Protein AF-A0A165PKL8-F1 (afdb_monomer_lite)

Radius of gyration: 15.08 Å; chains: 1; bounding box: 39×42×34 Å

Organism: NCBI:txid1314783

Structure (mmCIF, N/CA/C/O backbone):
data_AF-A0A165PKL8-F1
#
_entry.id   AF-A0A165PKL8-F1
#
loop_
_atom_site.group_PDB
_atom_site.id
_atom_site.type_symbol
_atom_site.label_atom_id
_atom_site.label_alt_id
_atom_site.label_comp_id
_atom_site.label_asym_id
_atom_site.label_entity_id
_atom_site.label_seq_id
_atom_site.pdbx_PDB_ins_code
_atom_site.Cartn_x
_atom_site.Cartn_y
_atom_site.Cartn_z
_atom_site.occupancy
_atom_site.B_iso_or_equiv
_atom_site.auth_seq_id
_atom_site.auth_comp_id
_atom_site.auth_asym_id
_atom_site.auth_atom_id
_atom_site.pdbx_PDB_model_num
ATOM 1 N N . MET A 1 1 ? 0.909 19.994 -10.057 1.00 55.03 1 MET A N 1
ATOM 2 C CA . MET A 1 1 ? 1.869 19.148 -10.808 1.00 55.03 1 MET A CA 1
ATOM 3 C C . MET A 1 1 ? 2.188 17.850 -10.074 1.00 55.03 1 MET A C 1
ATOM 5 O O . MET A 1 1 ? 2.100 16.821 -10.719 1.00 55.03 1 MET A O 1
ATOM 9 N N . ALA A 1 2 ? 2.484 17.861 -8.765 1.00 60.06 2 ALA A N 1
ATOM 10 C CA . ALA A 1 2 ? 2.756 16.632 -8.004 1.00 60.06 2 ALA A CA 1
ATOM 11 C C . ALA A 1 2 ? 1.589 15.620 -8.026 1.00 60.06 2 ALA A C 1
ATOM 13 O O . ALA A 1 2 ? 1.796 14.472 -8.394 1.00 60.06 2 ALA A O 1
ATOM 14 N N . GLU A 1 3 ? 0.356 16.058 -7.747 1.00 60.78 3 GLU A N 1
ATOM 15 C CA . GLU A 1 3 ? -0.838 15.187 -7.712 1.00 60.78 3 GLU A CA 1
ATOM 16 C C . GLU A 1 3 ? -1.109 14.459 -9.039 1.00 60.78 3 GLU A C 1
ATOM 18 O O . GLU A 1 3 ? -1.418 13.273 -9.044 1.00 60.78 3 GLU A O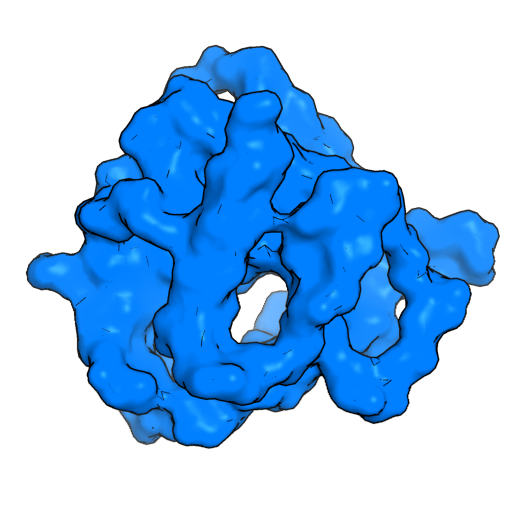 1
ATOM 23 N N . VAL A 1 4 ? -0.912 15.139 -10.177 1.00 61.44 4 VAL A N 1
ATOM 24 C CA . VAL A 1 4 ? -1.106 14.554 -11.518 1.00 61.44 4 VAL A CA 1
ATOM 25 C C . VAL A 1 4 ? -0.155 13.375 -11.756 1.00 61.44 4 VAL A C 1
ATOM 27 O O . VAL A 1 4 ? -0.548 12.380 -12.364 1.00 61.44 4 VAL A O 1
ATOM 30 N N . ASN A 1 5 ? 1.075 13.458 -11.242 1.00 77.12 5 ASN A N 1
ATOM 31 C CA . ASN A 1 5 ? 2.047 12.373 -11.350 1.00 77.12 5 ASN A CA 1
ATOM 32 C C . ASN A 1 5 ? 1.683 11.202 -10.429 1.00 77.12 5 ASN A C 1
ATOM 34 O O . ASN A 1 5 ? 1.753 10.058 -10.868 1.00 77.12 5 ASN A O 1
ATOM 38 N N . VAL A 1 6 ? 1.218 11.476 -9.203 1.00 81.56 6 VAL A N 1
ATOM 39 C CA . VAL A 1 6 ? 0.759 10.428 -8.271 1.00 81.56 6 VAL A CA 1
ATOM 40 C C . VAL A 1 6 ? -0.384 9.626 -8.881 1.00 81.56 6 VAL A C 1
ATOM 42 O O . VAL A 1 6 ? -0.315 8.401 -8.923 1.00 81.56 6 VAL A O 1
ATOM 45 N N . THR A 1 7 ? -1.402 10.299 -9.424 1.00 83.69 7 THR A N 1
ATOM 46 C CA . THR A 1 7 ? -2.540 9.621 -10.057 1.00 83.69 7 THR A CA 1
ATOM 47 C C . THR A 1 7 ? -2.102 8.751 -11.231 1.00 83.69 7 THR A C 1
ATOM 49 O O . THR A 1 7 ? -2.572 7.621 -11.358 1.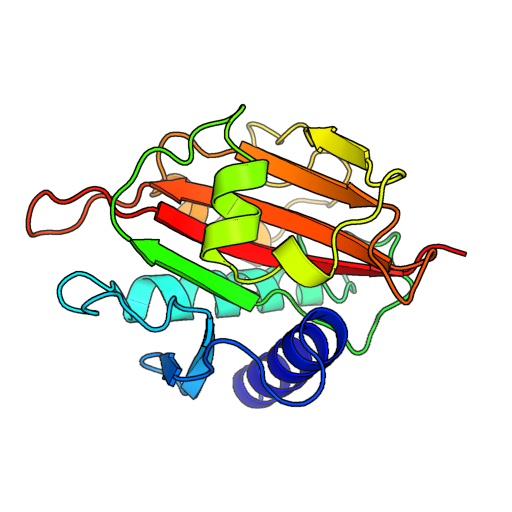00 83.69 7 THR A O 1
ATOM 52 N N . ARG A 1 8 ? -1.177 9.237 -12.070 1.00 86.19 8 ARG A N 1
ATOM 53 C CA . ARG A 1 8 ? -0.656 8.470 -13.208 1.00 86.19 8 ARG A CA 1
ATOM 54 C C . ARG A 1 8 ? 0.092 7.214 -12.756 1.00 86.19 8 ARG A C 1
ATOM 56 O O . ARG A 1 8 ? -0.213 6.134 -13.255 1.00 86.19 8 ARG A O 1
ATOM 63 N N . TYR A 1 9 ? 1.047 7.348 -11.839 1.00 88.88 9 TYR A N 1
ATOM 64 C CA . TYR A 1 9 ? 1.887 6.229 -11.403 1.00 88.88 9 TYR A CA 1
ATOM 65 C C . TYR A 1 9 ? 1.105 5.196 -10.599 1.00 88.88 9 TYR A C 1
ATOM 67 O O . TYR A 1 9 ? 1.270 3.997 -10.805 1.00 88.88 9 TYR A O 1
ATOM 75 N N . ALA A 1 10 ? 0.174 5.641 -9.758 1.00 87.25 10 ALA A N 1
ATOM 76 C CA . ALA A 1 10 ? -0.699 4.731 -9.037 1.00 87.25 10 ALA A CA 1
ATOM 77 C C . ALA A 1 10 ? -1.665 3.980 -9.976 1.00 87.25 10 ALA A C 1
ATOM 79 O O . ALA A 1 10 ? -1.906 2.786 -9.799 1.00 87.25 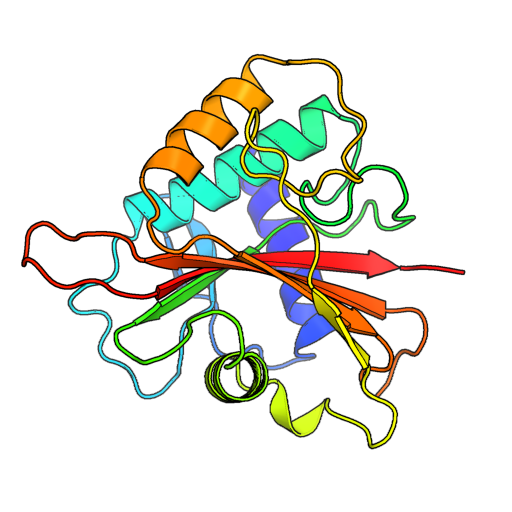10 ALA A O 1
ATOM 80 N N . ALA A 1 11 ? -2.182 4.641 -11.020 1.00 87.00 11 ALA A N 1
ATOM 81 C CA . ALA A 1 11 ? -2.986 3.977 -12.046 1.00 87.00 11 ALA A CA 1
ATOM 82 C C . ALA A 1 11 ? -2.168 2.962 -12.863 1.00 87.00 11 ALA A C 1
ATOM 84 O O . ALA A 1 11 ? -2.688 1.895 -13.197 1.00 87.00 11 ALA A O 1
ATOM 85 N N . ALA A 1 12 ? -0.897 3.262 -13.156 1.00 89.69 12 ALA A N 1
ATOM 86 C CA . ALA A 1 12 ? 0.015 2.318 -13.795 1.00 89.69 12 ALA A CA 1
ATOM 87 C C . ALA A 1 12 ? 0.219 1.078 -12.914 1.00 89.69 12 ALA A C 1
ATOM 89 O O . ALA A 1 12 ? 0.000 -0.034 -13.386 1.00 89.69 12 ALA A O 1
ATOM 90 N N . THR A 1 13 ? 0.508 1.258 -11.619 1.00 91.25 13 THR A N 1
ATOM 91 C CA . THR A 1 13 ? 0.628 0.152 -10.655 1.00 91.25 13 THR A CA 1
ATOM 92 C C . THR A 1 13 ? -0.637 -0.701 -10.616 1.00 91.25 13 THR A C 1
ATOM 94 O O . THR A 1 13 ? -0.569 -1.917 -10.782 1.00 91.25 13 THR A O 1
ATOM 97 N N . ALA A 1 14 ? -1.812 -0.080 -10.473 1.00 89.88 14 ALA A N 1
ATOM 98 C CA . ALA A 1 14 ? -3.081 -0.803 -10.470 1.00 89.88 14 ALA A CA 1
ATOM 99 C C . ALA A 1 14 ? -3.313 -1.572 -11.784 1.00 89.88 14 ALA A C 1
ATOM 101 O O . ALA A 1 14 ? -3.795 -2.702 -11.768 1.00 89.88 14 ALA A O 1
ATOM 102 N N . THR A 1 15 ? -2.934 -0.997 -12.926 1.00 89.38 15 THR A N 1
ATOM 103 C CA . THR A 1 15 ? -3.061 -1.660 -14.231 1.00 89.38 15 THR A CA 1
ATOM 104 C C . THR A 1 15 ? -2.119 -2.858 -14.351 1.00 89.38 15 THR A C 1
ATOM 106 O O . THR A 1 15 ? -2.538 -3.905 -14.835 1.00 89.38 15 THR A O 1
ATOM 109 N N . THR A 1 16 ? -0.876 -2.758 -13.878 1.00 90.44 16 THR A N 1
ATOM 110 C CA . THR A 1 16 ? 0.070 -3.888 -13.861 1.00 90.44 16 THR A CA 1
ATOM 111 C C . THR A 1 16 ? -0.444 -5.030 -12.981 1.00 90.44 16 THR A C 1
ATOM 113 O O . THR A 1 16 ? -0.445 -6.202 -13.372 1.00 90.44 16 THR A O 1
ATOM 116 N N . VAL A 1 17 ? -0.948 -4.685 -11.796 1.00 89.75 17 VAL A N 1
ATOM 117 C CA . VAL A 1 17 ? -1.404 -5.656 -10.798 1.00 89.75 17 VAL A CA 1
ATOM 118 C C . VAL A 1 17 ? -2.724 -6.327 -11.205 1.00 89.75 17 VAL A C 1
ATOM 120 O O . VAL A 1 17 ? -2.868 -7.542 -11.067 1.00 89.75 17 VAL A O 1
ATOM 123 N N . TYR A 1 18 ? -3.678 -5.581 -11.765 1.00 88.19 18 TYR A N 1
ATOM 124 C CA . TYR A 1 18 ? -5.040 -6.076 -12.020 1.00 88.19 18 TYR A CA 1
ATOM 125 C C . TYR A 1 18 ? -5.437 -6.178 -13.499 1.00 88.19 18 TYR A C 1
ATOM 127 O O . TYR A 1 18 ? -6.537 -6.635 -13.824 1.00 88.19 18 TYR A O 1
ATOM 135 N N . GLY A 1 19 ? -4.589 -5.733 -14.421 1.00 84.81 19 GLY A N 1
ATOM 136 C CA . GLY A 1 19 ? -4.932 -5.631 -15.834 1.00 84.81 19 GLY A CA 1
ATOM 137 C C . GLY A 1 19 ? -6.015 -4.579 -16.099 1.00 84.81 19 GLY A C 1
ATOM 138 O O . GLY A 1 19 ? -6.012 -3.484 -15.542 1.00 84.81 19 GLY A O 1
ATOM 139 N N . LYS A 1 20 ? -6.963 -4.900 -16.990 1.00 73.06 20 LYS A N 1
ATOM 140 C CA . LYS A 1 20 ? -7.936 -3.927 -17.530 1.00 73.06 20 LYS A CA 1
ATOM 141 C C . LYS A 1 20 ? -9.068 -3.540 -16.572 1.00 73.06 20 LYS A C 1
ATOM 143 O O . LYS A 1 20 ? -9.769 -2.576 -16.855 1.00 73.06 20 LYS A O 1
ATOM 148 N N . ASN A 1 21 ? -9.274 -4.288 -15.488 1.00 71.00 21 ASN A N 1
ATOM 149 C CA . ASN A 1 21 ? -10.403 -4.102 -14.574 1.00 71.00 21 ASN A CA 1
ATOM 150 C C . ASN A 1 21 ? -9.939 -4.146 -13.111 1.00 71.00 21 ASN A C 1
ATOM 152 O O . ASN A 1 21 ? -10.286 -5.095 -12.403 1.00 71.00 21 ASN A O 1
ATOM 156 N N . PRO A 1 22 ? -9.184 -3.140 -12.634 1.00 75.62 22 PRO A N 1
ATOM 157 C CA . PRO A 1 22 ? -8.837 -3.070 -11.226 1.00 75.62 22 PRO A CA 1
ATOM 158 C C . PRO A 1 22 ? -10.098 -3.108 -10.349 1.00 75.62 22 PRO A C 1
ATOM 160 O O . PRO A 1 22 ? -11.139 -2.536 -10.715 1.00 75.62 22 PRO A O 1
ATOM 163 N N . PRO A 1 23 ? -10.046 -3.804 -9.201 1.00 67.88 23 PRO A N 1
ATOM 164 C CA . PRO A 1 23 ? -11.094 -3.782 -8.203 1.00 67.88 23 PRO A CA 1
ATOM 165 C C . PRO A 1 23 ? -11.047 -2.406 -7.527 1.00 67.88 23 PRO A C 1
ATOM 167 O O . PRO A 1 23 ? -10.609 -2.268 -6.400 1.00 67.88 23 PRO A O 1
ATOM 170 N N . PHE A 1 24 ? -11.583 -1.408 -8.232 1.00 63.97 24 PHE A N 1
ATOM 171 C CA . PHE A 1 24 ? -11.803 -0.008 -7.852 1.00 63.97 24 PHE A CA 1
ATOM 172 C C . PHE A 1 24 ? -10.657 0.964 -8.008 1.00 63.97 24 PHE A C 1
ATOM 174 O O . PHE A 1 24 ? -9.554 0.771 -7.527 1.00 63.97 24 PHE A O 1
ATOM 181 N N . LEU A 1 25 ? -11.028 2.087 -8.615 1.00 64.69 25 LEU A N 1
ATOM 182 C CA . LEU A 1 25 ? -10.348 3.366 -8.561 1.00 64.69 25 LEU A CA 1
ATOM 183 C C . LEU A 1 25 ? -11.449 4.399 -8.285 1.00 64.69 25 LEU A C 1
ATOM 185 O O . LEU A 1 25 ? -12.127 4.835 -9.215 1.00 64.69 25 LEU A O 1
ATOM 189 N N . ALA A 1 26 ? -11.689 4.738 -7.017 1.00 59.53 26 ALA A N 1
ATOM 190 C CA . ALA A 1 26 ? -12.555 5.860 -6.650 1.00 59.53 26 ALA A CA 1
ATOM 191 C C . ALA A 1 26 ? -11.707 6.960 -6.005 1.00 59.53 26 ALA A C 1
ATOM 193 O O . ALA A 1 26 ? -10.871 6.698 -5.142 1.00 59.53 26 ALA A O 1
ATOM 194 N N . LEU A 1 27 ? -11.892 8.177 -6.514 1.00 60.19 27 LEU A N 1
ATOM 195 C CA . LEU A 1 27 ? -11.074 9.359 -6.267 1.00 60.19 27 LEU A CA 1
ATOM 196 C C . LEU A 1 27 ? -11.190 9.777 -4.799 1.00 60.19 27 LEU A C 1
ATOM 198 O O . LEU A 1 27 ? -12.268 10.167 -4.352 1.00 60.19 27 LEU A O 1
ATOM 202 N N . GLY A 1 28 ? -10.073 9.715 -4.072 1.00 57.94 28 GLY A N 1
ATOM 203 C CA . GLY A 1 28 ? -9.955 10.332 -2.756 1.00 57.94 28 GLY A CA 1
ATOM 204 C C . GLY A 1 28 ? -10.226 11.838 -2.816 1.00 57.94 28 GLY A C 1
ATOM 205 O O . GLY A 1 28 ? -10.394 12.417 -3.894 1.00 57.94 28 GLY A O 1
ATOM 206 N N . SER A 1 29 ? -10.216 12.499 -1.662 1.00 63.75 29 SER A N 1
ATOM 207 C CA . SER A 1 29 ? -10.550 13.922 -1.483 1.00 63.75 29 SER A CA 1
ATOM 208 C C . SER A 1 29 ? -9.741 14.892 -2.368 1.00 63.75 29 SER A C 1
ATOM 210 O O . SER A 1 29 ? -10.105 16.057 -2.512 1.00 63.75 29 SER A O 1
ATOM 212 N N . HIS A 1 30 ? -8.672 14.397 -3.005 1.00 67.50 30 HIS A N 1
ATOM 213 C CA . HIS A 1 30 ? -7.765 15.131 -3.890 1.00 67.50 30 HIS A CA 1
ATOM 214 C C . HIS A 1 30 ? -7.576 14.496 -5.282 1.00 67.50 30 HIS A C 1
ATOM 216 O O . HIS A 1 30 ? -6.602 14.784 -5.969 1.00 67.50 30 HIS A O 1
ATOM 222 N N . GLY A 1 31 ? -8.466 13.598 -5.716 1.00 72.38 31 GLY A N 1
ATOM 223 C CA . GLY A 1 31 ? -8.333 12.934 -7.020 1.00 72.38 31 GLY A CA 1
ATOM 224 C C . GLY A 1 31 ? -7.239 11.858 -7.080 1.00 72.38 31 GLY A C 1
ATOM 225 O O . GLY A 1 31 ? -6.841 11.417 -8.162 1.00 72.38 31 GLY A O 1
ATOM 226 N N . VAL A 1 32 ? -6.757 11.430 -5.912 1.00 80.19 32 VAL A N 1
ATOM 227 C CA . VAL A 1 32 ? -5.776 10.355 -5.768 1.00 80.19 32 VAL A CA 1
ATOM 228 C C . VAL A 1 32 ? -6.507 9.013 -5.842 1.00 80.19 32 VAL A C 1
ATOM 230 O O . VAL A 1 32 ? -7.523 8.843 -5.163 1.00 80.19 32 VAL A O 1
ATOM 233 N N . PRO A 1 33 ? -6.044 8.069 -6.673 1.00 82.00 33 PRO A N 1
ATOM 234 C CA . PRO A 1 33 ? -6.674 6.765 -6.793 1.00 82.00 33 PRO A CA 1
ATOM 235 C C . PRO A 1 33 ? -6.477 5.930 -5.526 1.00 82.00 33 PRO A C 1
ATOM 237 O O . PRO A 1 33 ? -5.371 5.839 -4.995 1.00 82.00 33 PRO A O 1
ATOM 240 N N . VAL A 1 34 ? -7.557 5.289 -5.084 1.00 86.88 34 VAL A N 1
ATOM 241 C CA . VAL A 1 34 ? -7.567 4.353 -3.958 1.00 86.88 34 VAL A CA 1
ATOM 242 C C . VAL A 1 34 ? -8.249 3.056 -4.390 1.00 86.88 34 VAL A C 1
ATOM 244 O O . VAL A 1 34 ? -9.275 3.100 -5.078 1.00 86.88 34 VAL A O 1
ATOM 247 N N . LEU A 1 35 ? -7.685 1.918 -3.977 1.00 88.69 35 LEU A N 1
ATOM 248 C CA . LEU A 1 35 ? -8.275 0.588 -4.160 1.00 88.69 35 LEU A CA 1
ATOM 249 C C . LEU A 1 35 ? -9.187 0.240 -2.971 1.00 88.69 35 LEU A C 1
ATOM 251 O O . LEU A 1 35 ? -8.835 0.491 -1.819 1.00 88.69 35 LEU A O 1
ATOM 255 N N . ALA A 1 36 ? -10.344 -0.368 -3.224 1.00 84.50 36 ALA A N 1
ATOM 256 C CA . ALA A 1 36 ? -11.302 -0.776 -2.187 1.00 84.50 36 ALA A CA 1
ATOM 257 C C . ALA A 1 36 ? -12.100 -2.016 -2.647 1.00 84.50 36 ALA A C 1
ATOM 259 O O . ALA A 1 36 ? -12.238 -2.182 -3.841 1.00 84.50 36 ALA A O 1
ATOM 260 N N . PRO A 1 37 ? -12.633 -2.899 -1.785 1.00 77.88 37 PRO A N 1
ATOM 261 C CA . PRO A 1 37 ? -13.449 -4.058 -2.205 1.00 77.88 37 PRO A CA 1
ATOM 262 C C . PRO A 1 37 ? -14.841 -3.731 -2.798 1.00 77.88 37 PRO A C 1
ATOM 264 O O . PRO A 1 37 ? -15.402 -2.673 -2.514 1.00 77.88 37 PRO A O 1
ATOM 267 N N . ARG A 1 38 ? -15.435 -4.653 -3.603 1.00 68.38 38 ARG A N 1
ATOM 268 C CA . ARG A 1 38 ? -16.690 -4.406 -4.400 1.00 68.38 38 ARG A CA 1
ATOM 269 C C . ARG A 1 38 ? -17.970 -4.418 -3.614 1.00 68.38 38 ARG A C 1
ATOM 271 O O . ARG A 1 38 ? -18.970 -3.819 -3.999 1.00 68.38 38 ARG A O 1
ATOM 278 N N . ASP A 1 39 ? -17.892 -5.124 -2.527 1.00 71.31 39 ASP A N 1
ATOM 279 C CA . ASP A 1 39 ? -18.971 -5.622 -1.719 1.00 71.31 39 ASP A CA 1
ATOM 280 C C . ASP A 1 39 ? -19.010 -4.935 -0.353 1.00 71.31 39 ASP A C 1
ATOM 282 O O . ASP A 1 39 ? -19.879 -5.238 0.462 1.00 71.31 39 ASP A O 1
ATOM 286 N N . ARG A 1 40 ? -18.101 -3.982 -0.100 1.00 70.06 40 ARG A N 1
ATOM 287 C CA . ARG A 1 40 ? -17.985 -3.303 1.188 1.00 70.06 40 ARG A CA 1
ATOM 288 C C . ARG A 1 40 ? -18.521 -1.878 1.138 1.00 70.06 40 ARG A C 1
ATOM 290 O O . ARG A 1 40 ? -18.201 -1.085 0.258 1.00 70.06 40 ARG A O 1
ATOM 297 N N . SER A 1 41 ? -19.341 -1.559 2.135 1.00 69.12 41 SER A N 1
ATOM 298 C CA . SER A 1 41 ? -19.856 -0.212 2.376 1.00 69.12 41 SER A CA 1
ATOM 299 C C . SER A 1 41 ? -18.709 0.728 2.747 1.00 69.12 41 SER A C 1
ATOM 301 O O . SER A 1 41 ? -18.004 0.481 3.721 1.00 69.12 41 SER A O 1
ATOM 303 N N . ALA A 1 42 ? -18.549 1.837 2.022 1.00 69.75 42 ALA A N 1
ATOM 304 C CA . ALA A 1 42 ? -17.528 2.852 2.299 1.00 69.75 42 ALA A CA 1
ATOM 305 C C . ALA A 1 42 ? -17.855 3.753 3.515 1.00 69.75 42 ALA A C 1
ATOM 307 O O . ALA A 1 42 ? -17.301 4.842 3.643 1.00 69.75 42 ALA A O 1
ATOM 308 N N . GLN A 1 43 ? -18.776 3.333 4.392 1.00 64.44 43 GLN A N 1
ATOM 309 C CA . GLN A 1 43 ? -19.321 4.151 5.485 1.00 64.44 43 GLN A CA 1
ATOM 310 C C . GLN A 1 43 ? -18.278 4.626 6.513 1.00 64.44 43 GLN A C 1
ATOM 312 O O . GLN A 1 43 ? -18.521 5.639 7.158 1.00 64.44 43 GLN A O 1
ATOM 317 N N . ASP A 1 44 ? -17.116 3.970 6.604 1.00 71.19 44 ASP A N 1
ATOM 318 C CA . ASP A 1 44 ? -16.015 4.330 7.515 1.00 71.19 44 ASP A CA 1
ATOM 319 C C . ASP A 1 44 ? -14.675 4.553 6.787 1.00 71.19 44 ASP A C 1
ATOM 321 O O . ASP A 1 44 ? -13.591 4.420 7.362 1.00 71.19 44 ASP A O 1
ATOM 325 N N . VAL A 1 45 ? -14.720 4.859 5.490 1.00 81.38 45 VAL A N 1
ATOM 326 C CA . VAL A 1 45 ? -13.510 5.178 4.727 1.00 81.38 45 VAL A CA 1
ATOM 327 C C . VAL A 1 45 ? -13.035 6.583 5.099 1.00 81.38 45 VAL A C 1
ATOM 329 O O . VAL A 1 45 ? -13.671 7.576 4.751 1.00 81.38 45 VAL A O 1
ATOM 332 N N . ASP A 1 46 ? -11.880 6.682 5.760 1.00 87.12 46 ASP A N 1
ATOM 333 C CA . ASP A 1 46 ? -11.170 7.954 5.945 1.00 87.12 46 ASP A CA 1
ATOM 334 C C . ASP A 1 46 ? -10.435 8.319 4.638 1.00 87.12 46 ASP A C 1
ATOM 336 O O . ASP A 1 46 ? -9.252 8.024 4.438 1.00 87.12 46 ASP A O 1
ATOM 340 N N . ALA A 1 47 ? -11.183 8.904 3.697 1.00 85.62 47 ALA A N 1
ATOM 341 C CA . ALA A 1 47 ? -10.690 9.266 2.366 1.00 85.62 47 ALA A CA 1
ATOM 342 C C . ALA A 1 47 ? -9.561 10.311 2.410 1.00 85.62 47 ALA A C 1
ATOM 344 O O . ALA A 1 47 ? -8.660 10.285 1.562 1.00 85.62 47 ALA A O 1
ATOM 345 N N . ASP A 1 48 ? -9.575 11.191 3.415 1.00 88.12 48 ASP A N 1
ATOM 346 C CA . ASP A 1 48 ? -8.518 12.175 3.648 1.00 88.12 48 ASP A CA 1
ATOM 347 C C . ASP A 1 48 ? -7.229 11.476 4.075 1.00 88.12 48 ASP A C 1
ATOM 349 O O . ASP A 1 48 ? -6.158 11.769 3.537 1.00 88.12 48 ASP A O 1
ATOM 353 N N . PHE A 1 49 ? -7.318 10.501 4.986 1.00 91.75 49 PHE A N 1
ATOM 354 C CA . PHE A 1 49 ? -6.166 9.694 5.374 1.00 91.75 49 PHE A CA 1
ATOM 355 C C . PHE A 1 49 ? -5.591 8.912 4.192 1.00 91.75 49 PHE A C 1
ATOM 357 O O . PHE A 1 49 ? -4.383 8.968 3.967 1.00 91.75 49 PHE A O 1
ATOM 364 N N . LEU A 1 50 ? -6.436 8.227 3.415 1.00 91.50 50 LEU A N 1
ATOM 365 C CA . LEU A 1 50 ? -6.012 7.436 2.250 1.00 91.50 50 LEU A CA 1
ATOM 366 C C . LEU A 1 50 ? -5.362 8.302 1.164 1.00 91.50 50 LEU A C 1
ATOM 368 O O . LEU A 1 50 ? -4.343 7.926 0.584 1.00 91.50 50 LEU A O 1
ATOM 372 N N . SER A 1 51 ? -5.897 9.500 0.932 1.00 89.81 51 SER A N 1
ATOM 373 C CA . SER A 1 51 ? -5.266 10.466 0.029 1.00 89.81 51 SER A CA 1
ATOM 374 C C . SER A 1 51 ? -3.928 10.943 0.594 1.00 89.81 51 SER A C 1
ATOM 376 O O . SER A 1 51 ? -2.931 11.005 -0.124 1.00 89.81 51 SER A O 1
ATOM 378 N N . SER A 1 52 ? -3.877 11.250 1.895 1.00 92.06 52 SER A N 1
ATOM 379 C CA . SER A 1 52 ? -2.667 11.748 2.548 1.00 92.06 52 SER A CA 1
ATOM 380 C C . SER A 1 52 ? -1.540 10.717 2.547 1.00 92.06 52 SER A C 1
ATOM 382 O O . SER A 1 52 ? -0.408 11.073 2.226 1.00 92.06 52 SER A O 1
ATOM 384 N N . ILE A 1 53 ? -1.827 9.449 2.860 1.00 94.75 53 ILE A N 1
ATOM 385 C CA . ILE A 1 53 ? -0.814 8.388 2.881 1.00 94.75 53 ILE A CA 1
ATOM 386 C C . ILE A 1 53 ? -0.246 8.130 1.479 1.00 94.75 53 ILE A C 1
ATOM 388 O O . ILE A 1 53 ? 0.970 8.038 1.341 1.00 94.75 53 ILE A O 1
ATOM 392 N N . ALA A 1 54 ? -1.078 8.123 0.431 1.00 93.44 54 ALA A N 1
ATOM 393 C CA . ALA A 1 54 ? -0.613 7.981 -0.951 1.00 93.44 54 ALA A CA 1
ATOM 394 C C . ALA A 1 54 ? 0.243 9.174 -1.412 1.00 93.44 54 ALA A C 1
ATOM 396 O O . ALA A 1 54 ? 1.326 8.988 -1.967 1.00 93.44 54 ALA A O 1
ATOM 397 N N . LEU A 1 55 ? -0.195 10.411 -1.143 1.00 93.25 55 LEU A N 1
ATOM 398 C CA . LEU A 1 55 ? 0.569 11.611 -1.507 1.00 93.25 55 LEU A CA 1
ATOM 399 C C . LEU A 1 55 ? 1.920 11.670 -0.789 1.00 93.25 55 LEU A C 1
ATOM 401 O O . LEU A 1 55 ? 2.927 12.035 -1.394 1.00 93.25 55 LEU A O 1
ATOM 405 N N . ARG A 1 56 ? 1.957 11.294 0.493 1.00 95.38 56 ARG A N 1
ATOM 406 C CA . ARG A 1 56 ? 3.195 11.270 1.283 1.00 95.38 56 ARG A CA 1
ATOM 407 C C . ARG A 1 56 ? 4.125 10.146 0.861 1.00 95.38 56 ARG A C 1
ATOM 409 O O . ARG A 1 56 ? 5.328 10.376 0.823 1.00 95.38 56 ARG A O 1
ATOM 416 N N . ALA A 1 57 ? 3.592 8.983 0.493 1.00 95.12 57 ALA A N 1
ATOM 417 C CA . ALA A 1 57 ? 4.388 7.906 -0.083 1.00 95.12 57 ALA A CA 1
ATOM 418 C C . ALA A 1 57 ? 5.068 8.366 -1.377 1.00 95.12 57 ALA A C 1
ATOM 420 O O . ALA A 1 57 ? 6.286 8.267 -1.495 1.00 95.12 57 ALA A O 1
ATOM 421 N N . ALA A 1 58 ? 4.317 8.991 -2.287 1.00 93.56 58 ALA A N 1
ATOM 422 C CA . ALA A 1 58 ? 4.869 9.509 -3.534 1.00 93.56 58 ALA A CA 1
ATOM 423 C C . ALA A 1 58 ? 5.894 10.639 -3.322 1.00 93.56 58 ALA A C 1
ATOM 425 O O . ALA A 1 58 ? 6.920 10.680 -4.005 1.00 93.56 58 ALA A O 1
ATOM 426 N N . ALA A 1 59 ? 5.653 11.550 -2.371 1.00 93.75 59 ALA A N 1
ATOM 427 C CA . ALA A 1 59 ? 6.605 12.605 -2.022 1.00 93.75 59 ALA A CA 1
ATOM 428 C C . ALA A 1 59 ? 7.890 12.032 -1.400 1.00 93.75 59 ALA A C 1
ATOM 430 O O . ALA A 1 59 ? 8.992 12.438 -1.776 1.00 93.75 59 ALA A O 1
ATOM 431 N N . ALA A 1 60 ? 7.761 11.049 -0.504 1.00 94.12 60 ALA A N 1
ATOM 432 C CA . ALA A 1 60 ? 8.891 10.343 0.085 1.00 94.12 60 ALA A CA 1
ATOM 433 C C . ALA A 1 60 ? 9.698 9.599 -0.987 1.00 94.12 60 ALA A C 1
ATOM 435 O O . ALA A 1 60 ? 10.906 9.810 -1.070 1.00 94.12 60 ALA A O 1
ATOM 436 N N . ALA A 1 61 ? 9.041 8.822 -1.852 1.00 92.44 61 ALA A N 1
ATOM 437 C CA . ALA A 1 61 ? 9.674 8.108 -2.959 1.00 92.44 61 ALA A CA 1
ATOM 438 C C . ALA A 1 61 ? 10.407 9.073 -3.911 1.00 92.44 61 ALA A C 1
ATOM 440 O O . ALA A 1 61 ? 11.594 8.899 -4.193 1.00 92.44 61 ALA A O 1
ATOM 441 N N . SER A 1 62 ? 9.761 10.187 -4.278 1.00 91.38 62 SER A N 1
ATOM 442 C CA . SER A 1 62 ? 10.377 11.245 -5.093 1.00 91.38 62 SER A CA 1
ATOM 443 C C . SER A 1 62 ? 11.616 11.850 -4.424 1.00 91.38 62 SER A C 1
ATOM 445 O O . SER A 1 62 ? 12.623 12.078 -5.090 1.00 91.38 62 SER A O 1
ATOM 447 N N . SER A 1 63 ? 11.581 12.077 -3.103 1.00 91.94 63 SER A N 1
ATOM 448 C CA . SER A 1 63 ? 12.733 12.601 -2.348 1.00 91.94 63 SER A CA 1
ATOM 449 C C . SER A 1 63 ? 13.930 11.640 -2.315 1.00 91.94 63 SER A C 1
ATOM 451 O O . SER A 1 63 ? 15.053 12.067 -2.048 1.00 91.94 63 SER A O 1
ATOM 453 N N . LEU A 1 64 ? 13.688 10.358 -2.601 1.00 90.12 64 LEU A N 1
ATOM 454 C CA . LEU A 1 64 ? 14.680 9.285 -2.641 1.00 90.12 64 LEU A CA 1
ATOM 455 C C . LEU A 1 64 ? 15.025 8.836 -4.064 1.00 90.12 64 LEU A C 1
ATOM 457 O O . LEU A 1 64 ? 15.805 7.900 -4.222 1.00 90.12 64 LEU A O 1
ATOM 461 N N . ALA A 1 65 ? 14.470 9.503 -5.081 1.00 89.06 65 ALA A N 1
ATOM 462 C CA . ALA A 1 65 ? 14.612 9.134 -6.485 1.00 89.06 65 ALA A CA 1
ATOM 463 C C . ALA A 1 65 ? 14.218 7.669 -6.774 1.00 89.06 65 ALA A C 1
ATOM 465 O O . ALA A 1 65 ? 14.897 6.979 -7.530 1.00 89.06 65 ALA A O 1
ATOM 466 N N . CYS A 1 66 ? 13.119 7.197 -6.177 1.00 89.94 66 CYS A N 1
ATOM 467 C CA . CYS A 1 66 ? 12.521 5.893 -6.472 1.00 89.94 66 CYS A CA 1
ATOM 468 C C . CYS A 1 66 ? 11.025 6.024 -6.807 1.00 89.94 66 CYS A C 1
ATOM 470 O O . CYS A 1 66 ? 10.393 7.023 -6.462 1.00 89.94 66 CYS A O 1
ATOM 472 N N . GLY A 1 67 ? 10.460 5.020 -7.489 1.00 88.38 67 GLY A N 1
ATOM 473 C CA . GLY A 1 67 ? 9.031 4.990 -7.836 1.00 88.38 67 GLY A CA 1
ATOM 474 C C . GLY A 1 67 ? 8.128 4.644 -6.646 1.00 88.38 67 GLY A C 1
ATOM 475 O O . GLY A 1 67 ? 7.067 5.235 -6.467 1.00 88.38 67 GLY A O 1
ATOM 476 N N . SER A 1 68 ? 8.587 3.744 -5.772 1.00 92.50 68 SER A N 1
ATOM 477 C CA . SER A 1 68 ? 7.850 3.281 -4.591 1.00 92.50 68 SER A CA 1
ATOM 478 C C . SER A 1 68 ? 8.713 3.362 -3.335 1.00 92.50 68 SER A C 1
ATOM 480 O O . SER A 1 68 ? 9.879 2.959 -3.331 1.00 92.50 68 SER A O 1
ATOM 482 N N . VAL A 1 69 ? 8.132 3.858 -2.241 1.00 93.62 69 VAL A N 1
ATOM 483 C CA . VAL A 1 69 ? 8.773 3.887 -0.920 1.00 93.62 69 VAL A CA 1
ATOM 484 C C . VAL A 1 69 ? 8.823 2.493 -0.281 1.00 93.62 69 VAL A C 1
ATOM 486 O O . VAL A 1 69 ? 9.649 2.248 0.598 1.00 93.62 69 VAL A O 1
ATOM 489 N N . LEU A 1 70 ? 7.958 1.573 -0.723 1.00 94.62 70 LEU A N 1
ATOM 490 C CA . LEU A 1 70 ? 7.939 0.186 -0.258 1.00 94.62 70 LEU A CA 1
ATOM 491 C C . LEU A 1 70 ? 9.001 -0.664 -0.964 1.00 94.62 70 LEU A C 1
ATOM 493 O O . LEU A 1 70 ? 9.726 -1.408 -0.307 1.00 94.62 70 LEU A O 1
ATOM 497 N N . ALA A 1 71 ? 9.117 -0.521 -2.286 1.00 91.25 71 ALA A N 1
ATOM 498 C CA . ALA A 1 71 ? 10.129 -1.216 -3.078 1.00 91.25 71 ALA A CA 1
ATOM 499 C C . ALA A 1 71 ? 11.541 -0.641 -2.871 1.00 91.25 71 ALA A C 1
ATOM 501 O O . ALA A 1 71 ? 12.533 -1.364 -2.966 1.00 91.25 71 ALA A O 1
ATOM 502 N N . GLY A 1 72 ? 11.634 0.659 -2.579 1.00 87.25 72 GLY A N 1
ATOM 503 C CA . GLY A 1 72 ? 12.895 1.379 -2.439 1.00 87.25 72 GLY A CA 1
ATOM 504 C C . GLY A 1 72 ? 13.637 1.577 -3.765 1.00 87.25 72 GLY A C 1
ATOM 505 O O . GLY A 1 72 ? 13.075 1.459 -4.852 1.00 87.25 72 GLY A O 1
ATOM 506 N N . THR A 1 73 ? 14.926 1.912 -3.675 1.00 80.25 73 THR A N 1
ATOM 507 C CA . THR A 1 73 ? 15.767 2.299 -4.827 1.00 80.25 73 THR A CA 1
ATOM 508 C C . THR A 1 73 ? 16.215 1.130 -5.700 1.00 80.25 73 THR A C 1
ATOM 510 O O . THR A 1 73 ? 16.882 1.338 -6.704 1.00 80.25 73 THR A O 1
ATOM 513 N N . THR A 1 74 ? 15.922 -0.102 -5.292 1.00 72.75 74 THR A N 1
ATOM 514 C CA . THR A 1 74 ? 16.333 -1.318 -6.001 1.00 72.75 74 THR A CA 1
ATOM 515 C C . THR A 1 74 ? 15.372 -1.719 -7.116 1.00 72.75 74 THR A C 1
ATOM 517 O O . THR A 1 74 ? 15.658 -2.671 -7.827 1.00 72.75 74 THR A O 1
ATOM 520 N N . SER A 1 75 ? 14.228 -1.040 -7.251 1.00 75.56 75 SER A N 1
ATOM 521 C CA . SER A 1 75 ? 13.309 -1.279 -8.363 1.00 75.56 75 SER A CA 1
ATOM 522 C C . SER A 1 75 ? 13.743 -0.512 -9.608 1.00 75.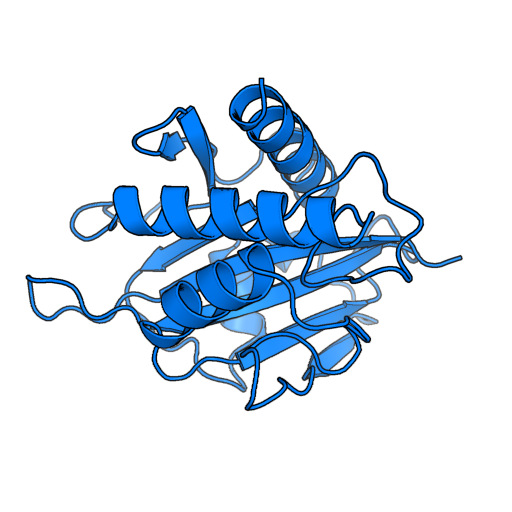56 75 SER A C 1
ATOM 524 O O . SER A 1 75 ? 14.003 0.688 -9.531 1.00 75.56 75 SER A O 1
ATOM 526 N N . GLU A 1 76 ? 13.724 -1.180 -10.761 1.00 71.19 76 GLU A N 1
ATOM 527 C CA . GLU A 1 76 ? 13.906 -0.547 -12.076 1.00 71.19 76 GLU A CA 1
ATOM 528 C C . GLU A 1 76 ? 12.633 0.169 -12.574 1.00 71.19 76 GLU A C 1
ATOM 530 O O . GLU A 1 76 ? 12.623 0.747 -13.657 1.00 71.19 76 GLU A O 1
ATOM 535 N N . SER A 1 77 ? 11.551 0.157 -11.788 1.00 67.94 77 SER A N 1
ATOM 536 C CA . SER A 1 77 ? 10.260 0.731 -12.167 1.00 67.94 77 SER A CA 1
ATOM 537 C C . SER A 1 77 ? 10.144 2.228 -11.834 1.00 67.94 77 SER A C 1
ATOM 539 O O . SER A 1 77 ? 9.697 2.607 -10.745 1.00 67.94 77 SER A O 1
ATOM 541 N N . ASP A 1 78 ? 10.510 3.102 -12.768 1.00 74.81 78 ASP A N 1
ATOM 542 C CA . ASP A 1 78 ? 10.283 4.550 -12.643 1.00 74.81 78 ASP A CA 1
ATOM 543 C C . ASP A 1 78 ? 8.852 4.980 -13.032 1.00 74.81 78 ASP A C 1
ATOM 545 O O . ASP A 1 78 ? 8.404 6.067 -12.665 1.00 74.81 78 ASP A O 1
ATOM 549 N N . GLU A 1 79 ? 8.109 4.114 -13.728 1.00 85.50 79 GLU A N 1
ATOM 550 C CA . GLU A 1 79 ? 6.742 4.374 -14.198 1.00 85.50 79 GLU A CA 1
ATOM 551 C C . GLU A 1 79 ? 5.631 3.964 -13.211 1.00 85.50 79 GLU A C 1
ATOM 553 O O . GLU A 1 79 ? 4.445 4.187 -13.482 1.00 85.50 79 GLU A O 1
ATOM 558 N N . HIS A 1 80 ? 5.993 3.388 -12.063 1.00 90.38 80 HIS A N 1
ATOM 559 C CA . HIS A 1 80 ? 5.059 2.883 -11.054 1.00 90.38 80 HIS A CA 1
ATOM 560 C C . HIS A 1 80 ? 5.192 3.638 -9.734 1.00 90.38 80 HIS A C 1
ATOM 562 O O . HIS A 1 80 ? 6.247 4.174 -9.402 1.00 90.38 80 HIS A O 1
ATOM 568 N N . GLY A 1 81 ? 4.096 3.675 -8.975 1.00 91.81 81 GLY A N 1
ATOM 569 C CA . GLY A 1 81 ? 4.018 4.365 -7.689 1.00 91.81 81 GLY A CA 1
ATOM 570 C C . GLY A 1 81 ? 3.234 3.591 -6.639 1.00 91.81 81 GLY A C 1
ATOM 571 O O . GLY A 1 81 ? 2.517 2.640 -6.958 1.00 91.81 81 GLY A O 1
ATOM 572 N N . ASP A 1 82 ? 3.351 4.011 -5.381 1.00 94.38 82 ASP A N 1
ATOM 573 C CA . ASP A 1 82 ? 2.553 3.439 -4.296 1.00 94.38 82 ASP A CA 1
ATOM 574 C C . ASP A 1 82 ? 1.068 3.816 -4.439 1.00 94.38 82 ASP A C 1
ATOM 576 O O . ASP A 1 82 ? 0.717 4.969 -4.698 1.00 94.38 82 ASP A O 1
ATOM 580 N N . VAL A 1 83 ? 0.186 2.839 -4.235 1.00 93.75 83 VAL A N 1
ATOM 581 C CA . VAL A 1 83 ? -1.273 2.973 -4.307 1.00 93.75 83 VAL A CA 1
ATOM 582 C C . VAL A 1 83 ? -1.863 2.735 -2.929 1.00 93.75 83 VAL A C 1
ATOM 584 O O . VAL A 1 83 ? -1.623 1.691 -2.325 1.00 93.75 83 VAL A O 1
ATOM 587 N N . ALA A 1 84 ? -2.668 3.671 -2.428 1.00 94.56 84 ALA A N 1
ATOM 588 C CA . ALA A 1 84 ? -3.413 3.433 -1.199 1.00 94.56 84 ALA A CA 1
ATOM 589 C C . ALA A 1 84 ? -4.561 2.448 -1.432 1.00 94.56 84 ALA A C 1
ATOM 591 O O . ALA 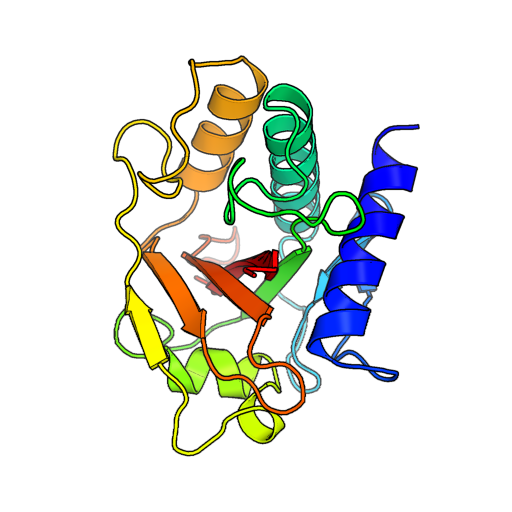A 1 84 ? -5.223 2.468 -2.473 1.00 94.56 84 ALA A O 1
ATOM 592 N N . PHE A 1 85 ? -4.830 1.616 -0.434 1.00 93.69 85 PHE A N 1
ATOM 593 C CA . PHE A 1 85 ? -5.980 0.726 -0.436 1.00 93.69 85 PHE A CA 1
ATOM 594 C C . PHE A 1 85 ? -6.669 0.699 0.924 1.00 93.69 85 PHE A C 1
ATOM 596 O O . PHE A 1 85 ? -6.052 0.948 1.958 1.00 93.69 85 PHE A O 1
ATOM 603 N N . TRP A 1 86 ? -7.950 0.353 0.922 1.00 92.94 86 TRP A N 1
ATOM 604 C CA . TRP A 1 86 ? -8.765 0.148 2.113 1.00 92.94 86 TRP A CA 1
ATOM 605 C C . TRP A 1 86 ? -9.417 -1.226 2.048 1.00 92.94 86 TRP A C 1
ATOM 607 O O . TRP A 1 86 ? -10.015 -1.559 1.035 1.00 92.94 86 TRP A O 1
ATOM 617 N N . LEU A 1 87 ? -9.321 -2.012 3.118 1.00 91.94 87 LEU A N 1
ATOM 618 C CA . LEU A 1 87 ? -9.969 -3.323 3.227 1.00 91.94 87 LEU A CA 1
ATOM 619 C C . LEU A 1 87 ? -11.211 -3.276 4.120 1.00 91.94 87 LEU A C 1
ATOM 621 O O . LEU A 1 87 ? -12.076 -4.137 4.001 1.00 91.94 87 LEU A O 1
ATOM 625 N N . GLY A 1 88 ? -11.331 -2.283 5.004 1.00 91.25 88 GLY A N 1
ATOM 626 C CA . GLY A 1 88 ? -12.406 -2.212 5.996 1.00 91.25 88 GLY A CA 1
ATOM 627 C C . GLY A 1 88 ? -12.154 -3.109 7.205 1.00 91.25 88 GLY A C 1
ATOM 628 O O . GLY A 1 88 ? -11.015 -3.466 7.500 1.00 91.25 88 GLY A O 1
ATOM 629 N N . GLU A 1 89 ? -13.205 -3.445 7.947 1.00 90.56 89 GLU A N 1
ATOM 630 C CA . GLU A 1 89 ? -13.082 -4.281 9.147 1.00 90.56 89 GLU A CA 1
ATOM 631 C C . GLU A 1 89 ? -12.779 -5.746 8.808 1.00 90.56 89 GLU A C 1
ATOM 633 O O . GLU A 1 89 ? -13.249 -6.285 7.807 1.00 90.56 89 GLU A O 1
ATOM 638 N N . GLY A 1 90 ? -12.005 -6.420 9.648 1.00 91.00 90 GLY A N 1
ATOM 639 C CA . GLY A 1 90 ? -11.668 -7.825 9.444 1.00 91.00 90 GLY A CA 1
ATOM 640 C C . GLY A 1 90 ? -10.440 -8.244 10.230 1.00 91.00 90 GLY A C 1
ATOM 641 O O . GLY A 1 90 ? -9.850 -7.440 10.958 1.00 91.00 90 GLY A O 1
ATOM 642 N N . ASP A 1 91 ? -10.064 -9.505 10.058 1.00 93.88 91 ASP A N 1
ATOM 643 C CA . ASP A 1 91 ? -8.819 -10.049 10.582 1.00 93.88 91 ASP A CA 1
ATOM 644 C C . ASP A 1 91 ? -7.787 -10.106 9.456 1.00 93.88 91 ASP A C 1
ATOM 646 O O . ASP A 1 91 ? -7.800 -11.000 8.615 1.00 93.88 91 ASP A O 1
ATOM 650 N N . PHE A 1 92 ? -6.963 -9.065 9.400 1.00 96.31 92 PHE A N 1
ATOM 651 C CA . PHE A 1 92 ? -5.902 -8.898 8.411 1.00 96.31 92 PHE A CA 1
ATOM 652 C C . PHE A 1 92 ? -4.566 -8.643 9.112 1.00 96.31 92 PHE A C 1
ATOM 654 O O . PHE A 1 92 ? -3.741 -7.877 8.626 1.00 96.31 92 PHE A O 1
ATOM 661 N N . ALA A 1 93 ? -4.388 -9.210 10.309 1.00 95.62 93 ALA A N 1
ATOM 662 C CA . ALA A 1 93 ? -3.126 -9.144 11.030 1.00 95.62 93 ALA A CA 1
ATOM 663 C C . ALA A 1 93 ? -2.037 -9.969 10.324 1.00 95.62 93 ALA A C 1
ATOM 665 O O . ALA A 1 93 ? -2.316 -10.754 9.420 1.00 95.62 93 ALA A O 1
ATOM 666 N N . SER A 1 94 ? -0.783 -9.813 10.757 1.00 95.44 94 SER A N 1
ATOM 667 C CA . SER A 1 94 ? 0.311 -10.637 10.231 1.00 95.44 94 SER A CA 1
ATOM 668 C C . SER A 1 94 ? -0.009 -12.127 10.399 1.00 95.44 94 SER A C 1
ATOM 670 O O . SER A 1 94 ? -0.473 -12.544 11.462 1.00 95.44 94 SER A O 1
ATOM 672 N N . GLY A 1 95 ? 0.226 -12.912 9.346 1.00 95.81 95 GLY A N 1
ATOM 673 C CA . GLY A 1 95 ? -0.210 -14.306 9.230 1.00 95.81 95 GLY A CA 1
ATOM 674 C C . GLY A 1 95 ? -1.512 -14.505 8.443 1.00 95.81 95 GLY A C 1
ATOM 675 O O . GLY A 1 95 ? -1.851 -15.650 8.151 1.00 95.81 95 GLY A O 1
ATOM 676 N N . HIS A 1 96 ? -2.219 -13.425 8.086 1.00 96.25 96 HIS A N 1
ATOM 677 C CA . HIS A 1 96 ? -3.444 -13.442 7.272 1.00 96.25 96 HIS A CA 1
ATOM 678 C C . HIS A 1 96 ? -3.211 -12.886 5.859 1.00 96.25 96 HIS A C 1
ATOM 680 O O . HIS A 1 96 ? -4.067 -12.227 5.261 1.00 96.25 96 HIS A O 1
ATOM 686 N N . GLU A 1 97 ? -2.010 -13.089 5.309 1.00 95.62 97 GLU A N 1
ATOM 687 C CA . GLU A 1 97 ? -1.637 -12.520 4.016 1.00 95.62 97 GLU A CA 1
ATOM 688 C C . GLU A 1 97 ? -2.543 -13.033 2.891 1.00 95.62 97 GLU A C 1
ATOM 690 O O . GLU A 1 97 ? -2.891 -12.270 1.995 1.00 95.62 97 GLU A O 1
ATOM 695 N N . LEU A 1 98 ? -3.004 -14.285 2.951 1.00 93.19 98 LEU A N 1
ATOM 696 C CA . LEU A 1 98 ? -3.888 -14.849 1.927 1.00 93.19 98 LEU A CA 1
ATOM 697 C C . LEU A 1 98 ? -5.279 -14.204 1.932 1.00 93.19 98 LEU A C 1
ATOM 699 O O . LEU A 1 98 ? -5.836 -13.941 0.867 1.00 93.19 98 LEU A O 1
ATOM 703 N N . GLU A 1 99 ? -5.825 -13.908 3.109 1.00 94.31 99 GLU A N 1
ATOM 704 C CA . GLU A 1 99 ? -7.084 -13.187 3.286 1.00 94.31 99 GLU A CA 1
ATOM 705 C C . GLU A 1 99 ? -6.972 -11.753 2.760 1.00 94.31 99 GLU A C 1
ATOM 707 O O . GLU A 1 99 ? -7.909 -11.244 2.143 1.00 94.31 99 GLU A O 1
ATOM 712 N N . ILE A 1 100 ? -5.809 -11.116 2.940 1.00 94.44 100 ILE A N 1
ATOM 713 C CA . ILE A 1 100 ? -5.517 -9.798 2.364 1.00 94.44 100 ILE A CA 1
ATOM 714 C C . ILE A 1 100 ? -5.532 -9.868 0.832 1.00 94.44 100 ILE A C 1
ATOM 716 O O . ILE A 1 100 ? -6.145 -9.015 0.188 1.00 94.44 100 ILE A O 1
ATOM 720 N N . LEU A 1 101 ? -4.907 -10.886 0.229 1.00 92.75 101 LEU A N 1
ATOM 721 C CA . LEU A 1 101 ? -4.919 -11.064 -1.229 1.00 92.75 101 LEU A CA 1
ATOM 722 C C . LEU A 1 101 ? -6.318 -11.350 -1.771 1.00 92.75 101 LEU A C 1
ATOM 724 O O . LEU A 1 101 ? -6.678 -10.833 -2.829 1.00 92.75 101 LEU A O 1
ATOM 728 N N . ASP A 1 102 ? -7.114 -12.145 -1.062 1.00 91.31 102 ASP A N 1
ATOM 729 C CA . ASP A 1 102 ? -8.506 -12.411 -1.425 1.00 91.31 102 ASP A CA 1
ATOM 730 C C . ASP A 1 102 ? -9.339 -11.120 -1.372 1.00 91.31 102 ASP A C 1
ATOM 732 O O . ASP A 1 102 ? -10.008 -10.781 -2.350 1.00 91.31 102 ASP A O 1
ATOM 736 N N . ALA A 1 103 ? -9.201 -10.326 -0.302 1.00 90.94 103 ALA A N 1
ATOM 737 C CA . ALA A 1 103 ? -9.874 -9.034 -0.154 1.00 90.94 103 ALA A CA 1
ATOM 738 C C . ALA A 1 103 ? -9.462 -8.021 -1.237 1.00 90.94 103 ALA A C 1
ATOM 740 O O . ALA A 1 103 ? -10.290 -7.249 -1.723 1.00 90.94 103 ALA A O 1
ATOM 741 N N . LEU A 1 104 ? -8.200 -8.059 -1.668 1.00 90.75 104 LEU A N 1
ATOM 742 C CA . LEU A 1 104 ? -7.692 -7.268 -2.789 1.00 90.75 104 LEU A CA 1
ATOM 743 C C . LEU A 1 104 ? -8.066 -7.854 -4.160 1.00 90.75 104 LEU A C 1
ATOM 745 O O . LEU A 1 104 ? -7.705 -7.279 -5.175 1.00 90.75 104 LEU A O 1
ATOM 749 N N . SER A 1 105 ? -8.808 -8.965 -4.234 1.00 90.69 105 SER A N 1
ATOM 750 C CA . SER A 1 105 ? -9.142 -9.669 -5.486 1.00 90.69 105 SER A CA 1
ATOM 751 C C . SER A 1 105 ? -7.916 -10.133 -6.291 1.00 90.69 105 SER A C 1
ATOM 753 O O . SER A 1 105 ? -7.958 -10.224 -7.518 1.00 90.69 105 SER A O 1
ATOM 755 N N . LEU A 1 106 ? -6.819 -10.457 -5.603 1.00 89.88 106 LEU A N 1
ATOM 756 C CA . LEU A 1 106 ? -5.566 -10.952 -6.185 1.00 89.88 106 LEU A CA 1
ATOM 757 C C . LEU A 1 106 ? -5.465 -12.474 -6.217 1.00 89.88 106 LEU A C 1
ATOM 759 O O . LEU A 1 106 ? -4.509 -13.015 -6.765 1.00 89.88 106 LEU A O 1
ATOM 763 N N . ARG A 1 107 ? -6.463 -13.186 -5.691 1.00 87.50 107 ARG A N 1
ATOM 764 C CA . ARG A 1 107 ? -6.452 -14.650 -5.626 1.00 87.50 107 ARG A CA 1
ATOM 765 C C . ARG A 1 107 ? -6.258 -15.330 -6.977 1.00 87.50 107 ARG A C 1
ATOM 767 O O . ARG A 1 107 ? -5.566 -16.336 -7.059 1.00 87.50 107 ARG A O 1
ATOM 774 N N . ALA A 1 108 ? -6.831 -14.762 -8.038 1.00 86.75 108 ALA A N 1
ATOM 775 C CA . ALA A 1 108 ? -6.673 -15.289 -9.390 1.00 86.75 108 ALA A CA 1
ATOM 776 C C . ALA A 1 108 ? -5.228 -15.200 -9.906 1.00 86.75 108 ALA A C 1
ATOM 778 O O . ALA A 1 108 ? -4.879 -15.958 -10.790 1.00 86.75 108 ALA A O 1
ATOM 779 N N . ARG A 1 109 ? -4.398 -14.306 -9.349 1.00 86.69 109 ARG A N 1
ATOM 780 C CA . ARG A 1 109 ? -2.983 -14.134 -9.713 1.00 86.69 109 ARG A CA 1
ATOM 781 C C . ARG A 1 109 ? -2.051 -15.039 -8.901 1.00 86.69 109 ARG A C 1
ATOM 783 O O . ARG A 1 109 ? -0.839 -14.985 -9.091 1.00 86.69 109 ARG A O 1
ATOM 790 N N . MET A 1 110 ? -2.577 -15.811 -7.951 1.00 89.19 110 MET A N 1
ATOM 791 C CA . MET A 1 110 ? -1.763 -16.685 -7.114 1.00 89.19 110 MET A CA 1
ATOM 792 C C . MET A 1 110 ? -1.394 -17.956 -7.880 1.00 89.19 110 MET A C 1
ATOM 794 O O . MET A 1 110 ? -2.265 -18.651 -8.399 1.00 89.19 110 MET A O 1
ATOM 798 N N . THR A 1 111 ? -0.107 -18.286 -7.899 1.00 88.38 111 THR A N 1
ATOM 799 C CA . THR A 1 111 ? 0.404 -19.544 -8.455 1.00 88.38 111 THR A CA 1
ATOM 800 C C . THR A 1 111 ? 0.755 -20.519 -7.329 1.00 88.38 111 THR A C 1
ATOM 802 O O . THR A 1 111 ? 0.799 -20.143 -6.155 1.00 88.38 111 THR A O 1
ATOM 805 N N . SER A 1 112 ? 1.032 -21.782 -7.668 1.00 87.62 112 SER A N 1
ATOM 806 C CA . SER A 1 112 ? 1.590 -22.748 -6.709 1.00 87.62 112 SER A CA 1
ATOM 807 C C . SER A 1 112 ? 2.967 -22.344 -6.177 1.00 87.62 112 SER A C 1
ATOM 809 O O . SER A 1 112 ? 3.359 -22.810 -5.111 1.00 87.62 112 SER A O 1
ATOM 811 N N . ASP A 1 113 ? 3.674 -21.478 -6.905 1.00 88.50 113 ASP A N 1
ATOM 812 C CA . ASP A 1 113 ? 5.028 -21.025 -6.590 1.00 88.50 113 ASP A CA 1
ATOM 813 C C . ASP A 1 113 ? 5.045 -19.653 -5.898 1.00 88.50 113 ASP A C 1
ATOM 815 O O . ASP A 1 113 ? 6.121 -19.095 -5.670 1.00 88.50 113 ASP A O 1
ATOM 819 N N . LEU A 1 114 ? 3.870 -19.111 -5.545 1.00 93.19 114 LEU A N 1
ATOM 820 C CA . LEU A 1 114 ? 3.745 -17.835 -4.848 1.00 93.19 114 LEU A CA 1
ATOM 821 C C . LEU A 1 114 ? 4.532 -17.869 -3.533 1.00 93.19 114 LEU A C 1
ATOM 823 O O . LEU A 1 114 ? 4.242 -18.657 -2.629 1.00 93.19 114 LEU A O 1
ATOM 827 N N . LYS A 1 115 ? 5.486 -16.951 -3.393 1.00 94.56 115 LYS A N 1
ATOM 828 C CA . LYS A 1 115 ? 6.245 -16.770 -2.154 1.00 94.56 115 LYS A CA 1
ATOM 829 C C . LYS A 1 115 ? 5.746 -15.534 -1.436 1.00 94.56 115 LYS A C 1
ATOM 831 O O . LYS A 1 115 ? 5.857 -14.428 -1.957 1.00 94.56 115 LYS A O 1
ATOM 836 N N . VAL A 1 116 ? 5.260 -15.729 -0.217 1.00 95.81 116 VAL A N 1
ATOM 837 C CA . VAL A 1 116 ? 4.947 -14.644 0.714 1.00 95.81 116 VAL A CA 1
ATOM 838 C C . VAL A 1 116 ? 6.128 -14.484 1.661 1.00 95.81 116 VAL A C 1
ATOM 840 O O . VAL A 1 116 ? 6.531 -15.440 2.323 1.00 95.81 116 VAL A O 1
ATOM 843 N N . GLN A 1 117 ? 6.707 -13.288 1.714 1.00 96.12 117 GLN A N 1
ATOM 844 C CA . GLN A 1 117 ? 7.851 -12.995 2.574 1.00 96.12 117 GLN A CA 1
ATOM 845 C C . GLN A 1 117 ? 7.556 -11.771 3.428 1.00 96.12 117 GLN A C 1
ATOM 847 O O . GLN A 1 117 ? 7.299 -10.688 2.905 1.00 96.12 117 GLN A O 1
ATOM 852 N N . HIS A 1 118 ? 7.620 -11.932 4.748 1.00 96.69 118 HIS A N 1
ATOM 853 C CA . HIS A 1 118 ? 7.502 -10.806 5.664 1.00 96.69 118 HIS A CA 1
ATOM 854 C C . HIS A 1 118 ? 8.689 -9.853 5.484 1.00 96.69 118 HIS A C 1
ATOM 856 O O . HIS A 1 118 ? 9.843 -10.277 5.396 1.00 96.69 118 HIS A O 1
ATOM 862 N N . VAL A 1 119 ? 8.401 -8.557 5.457 1.00 95.94 119 VAL A N 1
ATOM 863 C CA . VAL A 1 119 ? 9.387 -7.493 5.295 1.00 95.94 119 VAL A CA 1
ATOM 864 C C . VAL A 1 119 ? 9.535 -6.777 6.628 1.00 95.94 119 VAL A C 1
ATOM 866 O O . VAL A 1 119 ? 8.585 -6.207 7.161 1.00 95.94 119 VAL A O 1
ATOM 869 N N . GLU A 1 120 ? 10.745 -6.803 7.181 1.00 95.94 120 GLU A N 1
ATOM 870 C CA . GLU A 1 120 ? 11.040 -6.100 8.425 1.00 95.94 120 GLU A CA 1
ATOM 871 C C . GLU A 1 120 ? 10.868 -4.584 8.244 1.00 95.94 120 GLU A C 1
ATOM 873 O O . GLU A 1 120 ? 11.350 -3.990 7.274 1.00 95.94 120 GLU A O 1
ATOM 878 N N . LEU A 1 121 ? 10.173 -3.959 9.195 1.00 95.75 121 LEU A N 1
ATOM 879 C CA . LEU A 1 121 ? 9.950 -2.520 9.228 1.00 95.75 121 LEU A CA 1
ATOM 880 C C . LEU A 1 121 ? 10.931 -1.854 10.188 1.00 95.75 121 LEU A C 1
ATOM 882 O O . LEU A 1 121 ? 11.090 -2.275 11.332 1.00 95.75 121 LEU A O 1
ATOM 886 N N . SER A 1 122 ? 11.542 -0.761 9.742 1.00 93.88 122 SER A N 1
ATOM 887 C CA . SER A 1 122 ? 12.399 0.058 10.587 1.00 93.88 122 SER A CA 1
ATOM 888 C C . SER A 1 122 ? 11.569 0.746 11.679 1.00 93.88 122 SER A C 1
ATOM 890 O O . SER A 1 122 ? 10.645 1.499 11.354 1.00 93.88 122 SER A O 1
ATOM 892 N N . PRO A 1 123 ? 11.924 0.612 12.971 1.00 89.25 123 PRO A N 1
ATOM 893 C CA . PRO A 1 123 ? 11.232 1.318 14.051 1.00 89.25 123 PRO A CA 1
ATOM 894 C C . PRO A 1 123 ? 11.321 2.846 13.938 1.00 89.25 123 PRO A C 1
ATOM 896 O O . PRO A 1 123 ? 10.508 3.567 14.513 1.00 89.25 123 PRO A O 1
ATOM 899 N N . SER A 1 124 ? 12.325 3.367 13.223 1.00 88.19 124 SER A N 1
ATOM 900 C CA . SER A 1 124 ? 12.543 4.808 13.106 1.00 88.19 124 SER A CA 1
ATOM 901 C C . SER A 1 124 ? 11.693 5.461 12.019 1.00 88.19 124 SER A C 1
ATOM 903 O O . SER A 1 124 ? 11.423 6.656 12.148 1.00 88.19 124 SER A O 1
ATOM 905 N N . THR A 1 125 ? 11.258 4.714 10.999 1.00 91.44 125 THR A N 1
ATOM 906 C CA . THR A 1 125 ? 10.517 5.235 9.832 1.00 91.44 125 THR A CA 1
ATOM 907 C C . THR A 1 125 ? 9.177 4.546 9.580 1.00 91.44 125 THR A C 1
ATOM 909 O O . THR A 1 125 ? 8.362 5.103 8.853 1.00 91.44 125 THR A O 1
ATOM 912 N N . HIS A 1 126 ? 8.940 3.369 10.167 1.00 94.81 126 HIS A N 1
ATOM 913 C CA . HIS A 1 126 ? 7.804 2.482 9.879 1.00 94.81 126 HIS A CA 1
ATOM 914 C C . HIS A 1 126 ? 7.736 1.976 8.425 1.00 94.81 126 HIS A C 1
ATOM 916 O O . HIS A 1 126 ? 6.702 1.488 7.979 1.00 94.81 126 HIS A O 1
ATOM 922 N N . LEU A 1 127 ? 8.849 2.065 7.697 1.00 95.00 127 LEU A N 1
ATOM 923 C CA . LEU A 1 127 ? 9.004 1.614 6.313 1.00 95.00 127 LEU A CA 1
ATOM 924 C C . LEU A 1 127 ? 9.965 0.415 6.246 1.00 95.00 127 LEU A C 1
ATOM 926 O O . LEU A 1 127 ? 10.703 0.195 7.214 1.00 95.00 127 LEU A O 1
ATOM 930 N N . PRO A 1 128 ? 9.984 -0.352 5.139 1.00 94.81 128 PRO A N 1
ATOM 931 C CA . PRO A 1 128 ? 10.912 -1.468 4.957 1.00 94.81 128 PRO A CA 1
ATOM 932 C C . PRO A 1 128 ? 12.363 -1.106 5.289 1.00 94.81 128 PRO A C 1
ATOM 934 O O . PRO A 1 128 ? 12.864 -0.074 4.845 1.00 94.81 128 PRO A O 1
ATOM 937 N N . VAL A 1 129 ? 13.066 -1.962 6.039 1.00 91.94 129 VAL A N 1
ATOM 938 C CA . VAL A 1 129 ? 14.489 -1.746 6.391 1.00 91.94 129 VAL A CA 1
ATOM 939 C C . VAL A 1 129 ? 15.415 -1.702 5.171 1.00 91.94 129 VAL A C 1
ATOM 941 O O . VAL A 1 129 ? 16.499 -1.125 5.239 1.00 91.94 129 VAL A O 1
ATOM 944 N N . SER A 1 130 ? 14.974 -2.276 4.047 1.00 86.12 130 SER A N 1
ATOM 945 C CA . SER A 1 130 ? 15.647 -2.212 2.746 1.00 86.12 130 SER A CA 1
ATOM 946 C C . SER A 1 130 ? 15.663 -0.805 2.145 1.00 86.12 130 SER A C 1
ATOM 948 O O . SER A 1 130 ? 16.474 -0.523 1.263 1.00 86.12 130 SER A O 1
ATOM 950 N N . LEU A 1 131 ? 14.803 0.099 2.623 1.00 86.12 131 LEU A N 1
ATOM 951 C CA . LEU A 1 131 ? 14.837 1.509 2.265 1.00 86.12 131 LEU A CA 1
ATOM 952 C C . LEU A 1 131 ? 16.032 2.176 2.965 1.00 86.12 131 LEU A C 1
ATOM 954 O O . LEU A 1 131 ? 15.896 2.825 4.003 1.00 86.12 131 LEU A O 1
ATOM 958 N N . HIS A 1 132 ? 17.230 1.999 2.405 1.00 80.25 132 HIS A N 1
ATOM 959 C CA . HIS A 1 132 ? 18.477 2.603 2.884 1.00 80.25 132 HIS A CA 1
ATOM 960 C C . HIS A 1 132 ? 18.529 4.107 2.579 1.00 80.25 132 HIS A C 1
ATOM 962 O O . HIS A 1 132 ? 19.337 4.588 1.785 1.00 80.25 132 HIS A O 1
ATOM 968 N N . ALA A 1 133 ? 17.640 4.864 3.214 1.00 81.31 133 ALA A N 1
ATOM 969 C CA . ALA A 1 133 ? 17.461 6.283 2.978 1.00 81.31 133 ALA A CA 1
ATOM 970 C C . ALA A 1 133 ? 18.060 7.140 4.095 1.00 81.31 133 ALA A C 1
ATOM 972 O O . ALA A 1 133 ? 17.972 6.825 5.284 1.00 81.31 133 ALA A O 1
ATOM 973 N N . ARG A 1 134 ? 18.626 8.288 3.712 1.00 85.62 134 ARG A N 1
ATOM 974 C CA . ARG A 1 134 ? 18.918 9.353 4.676 1.00 85.62 134 ARG A CA 1
ATOM 975 C C . ARG A 1 134 ? 17.598 9.982 5.133 1.00 85.62 134 ARG A C 1
ATOM 977 O O . ARG A 1 134 ? 16.696 10.107 4.308 1.00 85.62 134 ARG A O 1
ATOM 984 N N . PRO A 1 135 ? 17.476 10.417 6.397 1.00 88.12 135 PRO A N 1
ATOM 985 C CA . PRO A 1 135 ? 16.291 11.135 6.848 1.00 88.12 135 PRO A CA 1
ATOM 986 C C . PRO A 1 135 ? 16.026 12.372 5.981 1.00 88.12 135 PRO A C 1
ATOM 988 O O . PRO A 1 135 ? 16.919 13.196 5.780 1.00 88.12 135 PRO A O 1
ATOM 991 N N . THR A 1 136 ? 14.795 12.505 5.492 1.00 92.38 136 THR A N 1
ATOM 992 C CA . THR A 1 136 ? 14.295 13.685 4.775 1.00 92.38 136 THR A CA 1
ATOM 993 C C . THR A 1 136 ? 13.037 14.207 5.465 1.00 92.38 136 THR A C 1
ATOM 995 O O . THR A 1 136 ? 12.403 13.492 6.246 1.00 92.38 136 THR A O 1
ATOM 998 N N . GLU A 1 137 ? 12.652 15.451 5.178 1.00 95.25 137 GLU A N 1
ATOM 999 C CA . GLU A 1 137 ? 11.390 16.015 5.674 1.00 95.25 137 GLU A CA 1
ATOM 1000 C C . GLU A 1 137 ? 10.181 15.186 5.205 1.00 95.25 137 GLU A C 1
ATOM 1002 O O . GLU A 1 137 ? 9.259 14.931 5.978 1.00 95.25 137 GLU A O 1
ATOM 1007 N N . GLU A 1 138 ? 10.216 14.690 3.966 1.00 95.44 138 GLU A N 1
ATOM 1008 C CA . GLU A 1 138 ? 9.146 13.862 3.403 1.00 95.44 138 GLU A CA 1
ATOM 1009 C C . GLU A 1 138 ? 9.071 12.477 4.060 1.00 95.44 138 GLU A C 1
ATOM 1011 O O . GLU A 1 138 ? 7.976 11.990 4.342 1.00 95.44 138 GLU A O 1
ATOM 1016 N N . LEU A 1 139 ? 10.209 11.870 4.417 1.00 93.50 139 LEU A N 1
ATOM 1017 C CA . LEU A 1 139 ? 10.216 10.639 5.212 1.00 93.50 139 LEU A CA 1
ATOM 1018 C C . LEU A 1 139 ? 9.698 10.853 6.636 1.00 93.50 139 LEU A C 1
ATOM 1020 O O . LEU A 1 139 ? 9.009 9.981 7.163 1.00 93.50 139 LEU A O 1
ATOM 1024 N N . ALA A 1 140 ? 9.985 12.000 7.256 1.00 95.38 140 ALA A N 1
ATOM 1025 C CA . ALA A 1 140 ? 9.426 12.339 8.564 1.00 95.38 140 ALA A CA 1
ATOM 1026 C C . ALA A 1 140 ? 7.897 12.494 8.484 1.00 95.38 140 ALA A C 1
ATOM 1028 O O . ALA A 1 140 ? 7.167 11.873 9.252 1.00 95.38 140 ALA A O 1
ATOM 1029 N N . LYS A 1 141 ? 7.403 13.220 7.475 1.00 96.38 141 LYS A N 1
ATOM 1030 C CA . LYS A 1 141 ? 5.970 13.355 7.166 1.00 96.38 141 LYS A CA 1
ATOM 1031 C C . LYS A 1 141 ? 5.289 12.009 6.909 1.00 96.38 141 LYS A C 1
ATOM 1033 O O . LYS A 1 141 ? 4.133 11.826 7.303 1.00 96.38 141 LYS A O 1
ATOM 1038 N N . MET A 1 142 ? 5.973 11.099 6.218 1.00 95.94 142 MET A N 1
ATOM 1039 C CA . MET A 1 142 ? 5.479 9.752 5.947 1.00 95.94 142 MET A CA 1
ATOM 1040 C C . MET A 1 142 ? 5.407 8.924 7.232 1.00 95.94 142 MET A C 1
ATOM 1042 O O . MET A 1 142 ? 4.356 8.364 7.541 1.00 95.94 142 MET A O 1
ATOM 1046 N N . LYS A 1 143 ? 6.475 8.931 8.037 1.00 95.69 143 LYS A N 1
ATOM 1047 C CA . LYS A 1 143 ? 6.512 8.284 9.354 1.00 95.69 143 LYS A CA 1
ATOM 1048 C C . LYS A 1 143 ? 5.374 8.764 10.251 1.00 95.69 143 LYS A C 1
ATOM 1050 O O . LYS A 1 143 ? 4.669 7.935 10.818 1.00 95.69 143 LYS A O 1
ATOM 1055 N N . ASP A 1 144 ? 5.176 10.075 10.367 1.00 96.56 144 ASP A N 1
ATOM 1056 C CA . ASP A 1 144 ? 4.115 10.648 11.202 1.00 96.56 144 ASP A CA 1
ATOM 1057 C C . ASP A 1 144 ? 2.735 10.137 10.769 1.00 96.56 144 ASP A C 1
ATOM 1059 O O . ASP A 1 144 ? 1.881 9.834 11.601 1.00 96.56 144 ASP A O 1
ATOM 1063 N N . THR A 1 145 ? 2.531 9.955 9.465 1.00 96.50 145 THR A N 1
ATOM 1064 C CA . THR A 1 145 ? 1.281 9.407 8.924 1.00 96.50 145 THR A CA 1
ATOM 1065 C C . THR A 1 145 ? 1.124 7.928 9.248 1.00 96.50 145 THR A C 1
ATOM 1067 O O . THR A 1 145 ? 0.065 7.527 9.729 1.00 96.50 145 THR A O 1
ATOM 1070 N N . LEU A 1 146 ? 2.180 7.132 9.064 1.00 96.94 146 LEU A N 1
ATOM 1071 C CA . LEU A 1 146 ? 2.185 5.709 9.413 1.00 96.94 146 LEU A CA 1
ATOM 1072 C C . LEU A 1 146 ? 2.034 5.469 10.919 1.00 96.94 146 LEU A C 1
ATOM 1074 O O . LEU A 1 146 ? 1.437 4.474 11.313 1.00 96.94 146 LEU A O 1
ATOM 1078 N N . SER A 1 147 ? 2.494 6.395 11.766 1.00 96.19 147 SER A N 1
ATOM 1079 C CA . SER A 1 147 ? 2.374 6.289 13.228 1.00 96.19 147 SER A CA 1
ATOM 1080 C C . SER A 1 147 ? 0.924 6.290 13.732 1.00 96.19 147 SER A C 1
ATOM 1082 O O . SER A 1 147 ? 0.651 5.872 14.857 1.00 96.19 147 SER A O 1
ATOM 1084 N N . ARG A 1 148 ? -0.026 6.728 12.892 1.00 95.81 148 ARG A N 1
ATOM 1085 C CA . ARG A 1 148 ? -1.467 6.661 13.174 1.00 95.81 148 ARG A CA 1
ATOM 1086 C C . ARG A 1 148 ? -2.045 5.254 13.003 1.00 95.81 148 ARG A C 1
ATOM 1088 O O . ARG A 1 148 ? -3.175 5.019 13.434 1.00 95.81 148 ARG A O 1
ATOM 1095 N N . LEU A 1 149 ? -1.304 4.345 12.368 1.00 96.75 149 LEU A N 1
ATOM 1096 C CA . LEU A 1 149 ? -1.718 2.970 12.127 1.00 96.75 149 LEU A CA 1
ATOM 1097 C C . LEU A 1 149 ? -1.240 2.052 13.250 1.00 96.75 149 LEU A C 1
ATOM 1099 O O . LEU A 1 149 ? -0.091 2.098 13.685 1.00 96.75 149 LEU A O 1
ATOM 1103 N N . ARG A 1 150 ? -2.141 1.185 13.704 1.00 96.12 150 ARG A N 1
ATOM 1104 C CA . ARG A 1 150 ? -1.861 0.110 14.661 1.00 96.12 150 ARG A CA 1
ATOM 1105 C C . ARG A 1 150 ? -1.625 -1.198 13.914 1.00 96.12 150 ARG A C 1
ATOM 1107 O O . ARG A 1 150 ? -2.072 -1.344 12.781 1.00 96.12 150 ARG A O 1
ATOM 1114 N N . SER A 1 151 ? -0.935 -2.145 14.548 1.00 95.94 151 SER A N 1
ATOM 1115 C CA . SER A 1 151 ? -0.692 -3.480 13.969 1.00 95.94 151 SER A CA 1
ATOM 1116 C C . SER A 1 151 ? -0.037 -3.428 12.577 1.00 95.94 151 SER A C 1
ATOM 1118 O O . SER A 1 151 ? -0.318 -4.258 11.712 1.00 95.94 151 SER A O 1
ATOM 1120 N N . LEU A 1 152 ? 0.805 -2.411 12.359 1.00 97.38 152 LEU A N 1
ATOM 1121 C CA . LEU A 1 152 ? 1.454 -2.155 11.082 1.00 97.38 152 LEU A CA 1
ATOM 1122 C C . LEU A 1 152 ? 2.426 -3.291 10.749 1.00 97.38 152 LEU A C 1
ATOM 1124 O O . LEU A 1 152 ? 3.314 -3.595 11.545 1.00 97.38 152 LEU A O 1
ATOM 1128 N N . HIS A 1 153 ? 2.279 -3.881 9.569 1.00 97.88 153 HIS A N 1
ATOM 1129 C CA . HIS A 1 153 ? 3.192 -4.897 9.057 1.00 97.88 153 HIS A CA 1
ATOM 1130 C C . HIS A 1 153 ? 3.311 -4.798 7.539 1.00 97.88 153 HIS A C 1
ATOM 1132 O O . HIS A 1 153 ? 2.504 -4.146 6.871 1.00 97.88 153 HIS A O 1
ATOM 1138 N N . CYS A 1 154 ? 4.367 -5.409 7.012 1.00 98.06 154 CYS A N 1
ATOM 1139 C CA . CYS A 1 154 ? 4.677 -5.387 5.596 1.00 98.06 154 CYS A CA 1
ATOM 1140 C C . CYS A 1 154 ? 5.089 -6.773 5.129 1.00 98.06 154 CYS A C 1
ATOM 1142 O O . CYS A 1 154 ? 5.799 -7.495 5.829 1.00 98.06 154 CYS A O 1
ATOM 1144 N N . PHE A 1 155 ? 4.667 -7.134 3.931 1.00 97.56 155 PHE A N 1
ATOM 1145 C CA . PHE A 1 155 ? 5.111 -8.343 3.261 1.00 97.56 155 PHE A CA 1
ATOM 1146 C C . PHE A 1 155 ? 5.244 -8.084 1.768 1.00 97.56 155 PHE A C 1
ATOM 1148 O O . PHE A 1 155 ? 4.682 -7.129 1.224 1.00 97.56 155 PHE A O 1
ATOM 1155 N N . ARG A 1 156 ? 6.008 -8.947 1.106 1.00 95.81 156 ARG A N 1
ATOM 1156 C CA . ARG A 1 156 ? 6.118 -8.969 -0.345 1.00 95.81 156 ARG A CA 1
ATOM 1157 C C . ARG A 1 156 ? 5.694 -10.308 -0.921 1.00 95.81 156 ARG A C 1
ATOM 1159 O O . ARG A 1 156 ? 5.777 -11.338 -0.249 1.00 95.81 156 ARG A O 1
ATOM 1166 N N . LEU A 1 157 ? 5.271 -10.264 -2.174 1.00 95.00 157 LEU A N 1
ATOM 1167 C CA . LEU A 1 157 ? 4.864 -11.406 -2.974 1.00 95.00 157 LEU A CA 1
ATOM 1168 C C . LEU A 1 157 ? 5.784 -11.528 -4.179 1.00 95.00 157 LEU A C 1
ATOM 1170 O O . LEU A 1 157 ? 5.986 -10.547 -4.891 1.00 95.00 157 LEU A O 1
ATOM 1174 N N . GLU A 1 158 ? 6.276 -12.733 -4.425 1.00 94.25 158 GLU A N 1
ATOM 1175 C CA . GLU A 1 158 ? 7.033 -13.100 -5.626 1.00 94.25 158 GLU A CA 1
ATOM 1176 C C . GLU A 1 158 ? 6.330 -14.279 -6.315 1.00 94.25 158 GLU A C 1
ATOM 1178 O O . GLU A 1 158 ? 5.694 -15.095 -5.641 1.00 94.25 158 GLU A O 1
ATOM 1183 N N . GLY A 1 159 ? 6.460 -14.397 -7.639 1.00 90.62 159 GLY A N 1
ATOM 1184 C CA . GLY A 1 159 ? 5.849 -15.498 -8.399 1.00 90.62 159 GLY A CA 1
ATOM 1185 C C . GLY A 1 159 ? 4.351 -15.314 -8.668 1.00 90.62 159 GLY A C 1
ATOM 1186 O O . GLY A 1 159 ? 3.595 -16.289 -8.687 1.00 90.62 159 GLY A O 1
ATOM 1187 N N . LEU A 1 160 ? 3.904 -14.065 -8.846 1.00 88.94 160 LEU A N 1
ATOM 1188 C CA . LEU A 1 160 ? 2.546 -13.773 -9.309 1.00 88.94 160 LEU A CA 1
ATOM 1189 C C . LEU A 1 160 ? 2.362 -14.250 -10.757 1.00 88.94 160 LEU A C 1
ATOM 1191 O O . LEU A 1 160 ? 3.260 -14.147 -11.589 1.00 88.94 160 LEU A O 1
ATOM 1195 N N . GLU A 1 161 ? 1.169 -14.746 -11.078 1.00 87.06 161 GLU A N 1
ATOM 1196 C CA . GLU A 1 161 ? 0.854 -15.223 -12.424 1.00 87.06 161 GLU A CA 1
ATOM 1197 C C . GLU A 1 161 ? 1.044 -14.099 -13.454 1.00 87.06 161 GLU A C 1
ATOM 1199 O O . GLU A 1 161 ? 0.606 -12.961 -13.244 1.00 87.06 161 GLU A O 1
ATOM 1204 N N . GLY A 1 162 ? 1.673 -14.435 -14.581 1.00 81.62 162 GLY A N 1
ATOM 1205 C CA . GLY A 1 162 ? 1.861 -13.549 -15.727 1.00 81.62 162 GLY A CA 1
ATOM 1206 C C . GLY A 1 162 ? 3.151 -12.728 -15.717 1.00 81.62 162 GLY A C 1
ATOM 1207 O O . GLY A 1 162 ? 3.493 -12.201 -16.771 1.00 81.62 162 GLY A O 1
ATOM 1208 N N . ASP A 1 163 ? 3.864 -12.637 -14.588 1.00 81.94 163 ASP A N 1
ATOM 12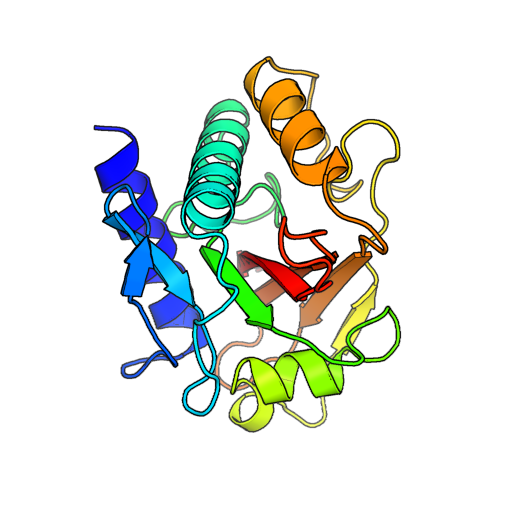09 C CA . ASP A 1 163 ? 5.144 -11.923 -14.509 1.00 81.94 163 ASP A CA 1
ATOM 1210 C C . ASP A 1 163 ? 6.003 -12.413 -13.326 1.00 81.94 163 ASP A C 1
ATOM 1212 O O . ASP A 1 163 ? 5.748 -12.075 -12.171 1.00 81.94 163 ASP A O 1
ATOM 1216 N N . GLU A 1 164 ? 7.036 -13.208 -13.618 1.00 82.31 164 GLU A N 1
ATOM 1217 C CA . GLU A 1 164 ? 7.962 -13.741 -12.605 1.00 82.31 164 GLU A CA 1
ATOM 1218 C C . GLU A 1 164 ? 8.907 -12.672 -12.029 1.00 82.31 164 GLU A C 1
ATOM 1220 O O . GLU A 1 164 ? 9.445 -12.863 -10.939 1.00 82.31 164 GLU A O 1
ATOM 1225 N N . SER A 1 165 ? 9.089 -11.551 -12.735 1.00 88.19 165 SER A N 1
ATOM 1226 C CA . SER A 1 165 ? 9.935 -10.429 -12.306 1.00 88.19 165 SER A CA 1
ATOM 1227 C C . SER A 1 165 ? 9.202 -9.443 -11.394 1.00 88.19 165 SER A C 1
ATOM 1229 O O . SER A 1 165 ? 9.830 -8.620 -10.723 1.00 88.19 165 SER A O 1
ATOM 1231 N N . LEU A 1 166 ? 7.869 -9.530 -11.352 1.00 91.25 166 LEU A N 1
ATOM 1232 C CA . LEU A 1 166 ? 7.022 -8.643 -10.574 1.00 91.25 166 LEU A CA 1
ATOM 1233 C C . LEU A 1 166 ? 7.013 -9.041 -9.096 1.00 91.25 166 LEU A C 1
ATOM 1235 O O . LEU A 1 166 ? 6.555 -10.121 -8.714 1.00 91.25 166 LEU A O 1
ATOM 1239 N N . VAL A 1 167 ? 7.424 -8.099 -8.253 1.00 93.88 167 VAL A N 1
ATOM 1240 C CA . VAL A 1 167 ? 7.352 -8.207 -6.798 1.00 93.88 167 VAL A CA 1
ATOM 1241 C C . VAL A 1 167 ? 6.332 -7.208 -6.269 1.00 93.88 167 VAL A C 1
ATOM 1243 O O . VAL A 1 167 ? 6.483 -6.000 -6.448 1.00 93.88 167 VAL A O 1
ATOM 1246 N N . LEU A 1 168 ? 5.289 -7.692 -5.595 1.00 94.88 168 LEU A N 1
ATOM 1247 C CA . LEU A 1 168 ? 4.268 -6.837 -4.983 1.00 94.88 168 LEU A CA 1
ATOM 1248 C C . LEU A 1 168 ? 4.586 -6.622 -3.509 1.00 94.88 168 LEU A C 1
ATOM 1250 O O . LEU A 1 168 ? 4.717 -7.590 -2.772 1.00 94.88 168 LEU A O 1
ATOM 1254 N N . TYR A 1 169 ? 4.651 -5.375 -3.066 1.00 96.81 169 TYR A N 1
ATOM 1255 C CA . TYR A 1 169 ? 4.799 -4.997 -1.666 1.00 96.81 169 TYR A CA 1
ATOM 1256 C C . TYR A 1 169 ? 3.466 -4.517 -1.106 1.00 96.81 169 TYR A C 1
ATOM 1258 O O . TYR A 1 169 ? 2.795 -3.686 -1.718 1.00 96.81 169 TYR A O 1
ATOM 1266 N N . ILE A 1 170 ? 3.120 -4.999 0.084 1.00 97.38 170 ILE A N 1
ATOM 1267 C CA . ILE A 1 170 ? 1.918 -4.619 0.821 1.00 97.38 170 ILE A CA 1
ATOM 1268 C C . ILE A 1 170 ? 2.337 -4.162 2.211 1.00 97.38 170 ILE A C 1
ATOM 1270 O O . ILE A 1 170 ? 2.882 -4.948 2.980 1.00 97.38 170 ILE A O 1
ATOM 1274 N N . LEU A 1 171 ? 2.056 -2.904 2.541 1.00 98.25 171 LEU A N 1
ATOM 1275 C CA . LEU A 1 171 ? 2.163 -2.349 3.889 1.00 98.25 171 LEU A CA 1
ATOM 1276 C C . LEU A 1 171 ? 0.751 -2.057 4.381 1.00 98.25 171 LEU A C 1
ATOM 1278 O O . LEU A 1 171 ? 0.071 -1.249 3.755 1.00 98.25 171 LEU A O 1
ATOM 1282 N N . LEU A 1 172 ? 0.312 -2.639 5.497 1.00 97.19 172 LEU A N 1
ATOM 1283 C CA . LEU A 1 172 ? -1.008 -2.321 6.046 1.00 97.19 172 LEU A CA 1
ATOM 1284 C C . LEU A 1 172 ? -1.039 -2.237 7.567 1.00 97.19 172 LEU A C 1
ATOM 1286 O O . LEU A 1 172 ? -0.219 -2.829 8.265 1.00 97.19 172 LEU A O 1
ATOM 1290 N N . GLY A 1 173 ? -2.036 -1.510 8.066 1.00 97.62 173 GLY A N 1
ATOM 1291 C CA . GLY A 1 173 ? -2.352 -1.405 9.483 1.00 97.62 173 GLY A CA 1
ATOM 1292 C C . GLY A 1 173 ? -3.792 -0.949 9.715 1.00 97.62 173 GLY A C 1
ATOM 1293 O O . GLY A 1 173 ? -4.546 -0.677 8.780 1.00 97.62 173 GLY A O 1
ATOM 1294 N N . GLN A 1 174 ? -4.170 -0.863 10.986 1.00 96.62 174 GLN A N 1
ATOM 1295 C CA . GLN A 1 174 ? -5.498 -0.442 11.422 1.00 96.62 174 GLN A CA 1
ATOM 1296 C C . GLN A 1 174 ? -5.520 1.046 11.754 1.00 96.62 174 GLN A C 1
ATOM 1298 O O . GLN A 1 174 ? -4.740 1.511 12.590 1.00 96.62 174 GLN A O 1
ATOM 1303 N N . LEU A 1 175 ? -6.461 1.782 11.170 1.00 95.19 175 LEU A N 1
ATOM 1304 C CA . LEU A 1 175 ? -6.731 3.170 11.534 1.00 95.19 175 LEU A CA 1
ATOM 1305 C C . LEU A 1 175 ? -7.900 3.220 12.516 1.00 95.19 175 LEU A C 1
ATOM 1307 O O . LEU A 1 175 ? -8.937 2.624 12.269 1.00 95.19 175 LEU A O 1
ATOM 1311 N N . THR A 1 176 ? -7.759 3.959 13.615 1.00 92.44 176 THR A N 1
ATOM 1312 C CA . THR A 1 176 ? -8.899 4.220 14.513 1.00 92.44 176 THR A CA 1
ATOM 1313 C C . THR A 1 176 ? -9.709 5.379 13.961 1.00 92.44 176 THR A C 1
ATOM 1315 O O . THR A 1 176 ? -9.183 6.488 13.857 1.00 92.44 176 THR A O 1
ATOM 1318 N N . THR A 1 177 ? -10.968 5.140 13.622 1.00 87.56 177 THR A N 1
ATOM 1319 C CA . THR A 1 177 ? -11.869 6.176 13.107 1.00 87.56 177 THR A CA 1
ATOM 1320 C C . THR A 1 177 ? -12.563 6.925 14.254 1.00 87.56 177 THR A C 1
ATOM 1322 O O . THR A 1 177 ? -12.613 6.435 15.388 1.00 87.56 177 THR A O 1
ATOM 1325 N N . PRO A 1 178 ? -13.159 8.103 13.987 1.00 84.25 178 PRO A N 1
ATOM 1326 C CA . PRO A 1 178 ? -13.992 8.801 14.967 1.00 84.25 178 PRO A CA 1
ATOM 1327 C C . PRO A 1 178 ? -15.214 7.993 15.435 1.00 84.25 178 PRO A C 1
ATOM 1329 O O . PRO A 1 178 ? -15.696 8.222 16.541 1.00 84.25 178 PRO A O 1
ATOM 1332 N N . SER A 1 179 ? -15.708 7.054 14.615 1.00 85.44 179 SER A N 1
ATOM 1333 C CA . SER A 1 179 ? -16.812 6.148 14.964 1.00 85.44 179 SER A CA 1
ATOM 1334 C C . SER A 1 179 ? -16.384 5.021 15.915 1.00 85.44 179 SER A C 1
ATOM 1336 O O . SER A 1 179 ? -17.237 4.317 16.451 1.00 85.44 179 SER A O 1
ATOM 1338 N N . GLY A 1 180 ? -15.079 4.871 16.173 1.00 87.25 180 GLY A N 1
ATOM 1339 C CA . GLY A 1 180 ? -14.517 3.811 17.008 1.00 87.25 180 GLY A CA 1
ATOM 1340 C C . GLY A 1 180 ? -14.249 2.506 16.255 1.00 87.25 180 GLY A C 1
ATOM 1341 O O . GLY A 1 180 ? -13.732 1.569 16.866 1.00 87.25 180 GLY A O 1
ATOM 1342 N N . SER A 1 181 ? -14.545 2.447 14.951 1.00 89.69 181 SER A N 1
ATOM 1343 C CA . SER A 1 181 ? -14.141 1.330 14.097 1.00 89.69 181 SER A CA 1
ATOM 1344 C C . SER A 1 181 ? -12.622 1.317 13.887 1.00 89.69 181 SER A C 1
ATOM 1346 O O . SER A 1 181 ? -11.918 2.319 14.068 1.00 89.69 181 SER A O 1
ATOM 1348 N N . ALA A 1 182 ? -12.099 0.139 13.546 1.00 92.81 182 ALA A N 1
ATOM 1349 C CA . ALA A 1 182 ? -10.675 -0.083 13.307 1.00 92.81 182 ALA A CA 1
ATOM 1350 C C . ALA A 1 182 ? -10.433 -0.723 11.926 1.00 92.81 182 ALA A C 1
ATOM 1352 O O . ALA A 1 182 ? -9.913 -1.842 11.855 1.00 92.81 182 ALA A O 1
ATOM 1353 N N . PRO A 1 183 ? -10.843 -0.064 10.823 1.00 93.81 183 PRO A N 1
ATOM 1354 C CA . PRO A 1 183 ? -10.644 -0.593 9.485 1.00 93.81 183 PRO A CA 1
ATOM 1355 C C . PRO A 1 183 ? -9.162 -0.753 9.149 1.00 93.81 183 PRO A C 1
ATOM 1357 O O . PRO A 1 183 ? -8.307 0.045 9.547 1.00 93.81 183 PRO A O 1
ATOM 1360 N N . TRP A 1 184 ? -8.888 -1.769 8.342 1.00 95.62 184 TRP A N 1
ATOM 1361 C CA . TRP A 1 184 ? -7.588 -2.026 7.754 1.00 95.62 184 TRP A CA 1
ATOM 1362 C C . TRP A 1 184 ? -7.417 -1.258 6.452 1.00 95.62 184 TRP A C 1
ATOM 1364 O O . TRP A 1 184 ? -8.321 -1.199 5.613 1.00 95.62 184 TRP A O 1
ATOM 1374 N N . LEU A 1 185 ? -6.238 -0.676 6.285 1.00 95.50 185 LEU A N 1
ATOM 1375 C CA . LEU A 1 185 ? -5.846 0.063 5.096 1.00 95.50 185 LEU A CA 1
ATOM 1376 C C . LEU A 1 185 ? -4.328 0.089 4.966 1.00 95.50 185 LEU A C 1
ATOM 1378 O O . LEU A 1 185 ? -3.604 -0.231 5.913 1.00 95.50 185 LEU A O 1
ATOM 1382 N N . GLY A 1 186 ? -3.841 0.480 3.798 1.00 96.19 186 GLY A N 1
ATOM 1383 C CA . GLY A 1 186 ? -2.424 0.372 3.523 1.00 96.19 186 GLY A CA 1
ATOM 1384 C C . GLY A 1 186 ? -1.973 0.998 2.220 1.00 96.19 186 GLY A C 1
ATOM 1385 O O . GLY A 1 186 ? -2.700 1.751 1.572 1.00 96.19 186 GLY A O 1
ATOM 1386 N N . LEU A 1 187 ? -0.739 0.662 1.866 1.00 97.06 187 LEU A N 1
ATOM 1387 C CA . LEU A 1 187 ? -0.086 0.992 0.613 1.00 97.06 187 LEU A CA 1
ATOM 1388 C C . LEU A 1 187 ? 0.327 -0.286 -0.106 1.00 97.06 187 LEU A C 1
ATOM 1390 O O . LEU A 1 187 ? 0.830 -1.230 0.504 1.00 97.06 187 LEU A O 1
ATOM 1394 N N . MET A 1 188 ? 0.143 -0.272 -1.415 1.00 95.88 188 MET A N 1
ATOM 1395 C CA . MET A 1 188 ? 0.588 -1.290 -2.346 1.00 95.88 188 MET A CA 1
ATOM 1396 C C . MET A 1 188 ? 1.610 -0.668 -3.290 1.00 95.88 188 MET A C 1
ATOM 1398 O O . MET A 1 188 ? 1.308 0.320 -3.952 1.00 95.88 188 MET A O 1
ATOM 1402 N N . GLY A 1 189 ? 2.797 -1.248 -3.373 1.00 94.69 189 GLY A N 1
ATOM 1403 C CA . GLY A 1 189 ? 3.853 -0.829 -4.292 1.00 94.69 189 GLY A CA 1
ATOM 1404 C C . GLY A 1 189 ? 4.333 -2.021 -5.101 1.00 94.69 189 GLY A C 1
ATOM 1405 O O . GLY A 1 189 ? 4.176 -3.158 -4.663 1.00 94.69 189 GLY A O 1
ATOM 1406 N N . ILE A 1 190 ? 4.917 -1.785 -6.270 1.00 93.44 190 ILE A N 1
ATOM 1407 C CA . ILE A 1 190 ? 5.541 -2.855 -7.053 1.00 93.44 190 ILE A CA 1
ATOM 1408 C C . ILE A 1 190 ? 7.026 -2.590 -7.247 1.00 93.44 190 ILE A C 1
ATOM 1410 O O . ILE A 1 190 ? 7.466 -1.440 -7.265 1.00 93.44 190 ILE A O 1
ATOM 1414 N N . ALA A 1 191 ? 7.774 -3.675 -7.395 1.00 90.94 191 ALA A N 1
ATOM 1415 C CA . ALA A 1 191 ? 9.128 -3.673 -7.907 1.00 90.94 191 ALA A CA 1
ATOM 1416 C C . ALA A 1 191 ? 9.231 -4.627 -9.097 1.00 90.94 191 ALA A C 1
ATOM 1418 O O . ALA A 1 191 ? 8.515 -5.627 -9.148 1.00 90.94 191 ALA A O 1
ATOM 1419 N N . ILE A 1 192 ? 10.136 -4.324 -10.022 1.00 87.06 192 ILE A N 1
ATOM 1420 C CA . ILE A 1 192 ? 10.525 -5.230 -11.105 1.00 87.06 192 ILE A CA 1
ATOM 1421 C C . ILE A 1 192 ? 11.981 -5.607 -10.863 1.00 87.06 192 ILE A C 1
ATOM 1423 O O . ILE A 1 192 ? 12.824 -4.715 -10.736 1.00 87.06 192 ILE A O 1
ATOM 1427 N N . TRP A 1 193 ? 12.254 -6.905 -10.739 1.00 81.56 193 TRP A N 1
ATOM 1428 C CA . TRP A 1 193 ? 13.592 -7.449 -10.507 1.00 81.56 193 TRP A CA 1
ATOM 1429 C C . TRP A 1 193 ? 14.032 -8.305 -11.693 1.00 81.56 193 TRP A C 1
ATOM 1431 O O . TRP A 1 193 ? 13.303 -9.207 -12.103 1.00 81.56 193 TRP A O 1
ATOM 1441 N N . SER A 1 194 ? 15.221 -8.019 -12.224 1.00 62.12 194 SER A N 1
ATOM 1442 C CA . SER A 1 194 ? 15.858 -8.759 -13.318 1.00 62.12 194 SER A CA 1
ATOM 1443 C C . SER A 1 194 ? 16.887 -9.786 -12.844 1.00 62.12 194 SER A C 1
ATOM 1445 O O . SER A 1 194 ? 17.444 -9.636 -11.730 1.00 62.12 194 SER A O 1
#

Sequence (194 aa):
MAEVNVTRYAAATATTVYGKNPPFLALGSHGVPVLAPRDRSAQDVDADFLSSIALRAAAAASSLACGSVLAGTTSESDEHGDVAFWLGEGDFASGHELEILDALSLRARMTSDLKVQHVELSPSTHLPVSLHARPTEELAKMKDTLSRLRSLHCFRLEGLEGDESLVLYILLGQLTTPSGSAPWLGLMGIAIWS

Secondary structure (DSSP, 8-state):
-HHHHHHHHHHHHHHHHHTTS-S--EE-TTS-EEE--TTS-GGG--HHHHHHHHHHHHHHHHHTT-S-TTTGGG---SS---EEEEEESS--STT-HHHHHHHTT-GGG--TT-EEEEEPBPTTTSSBTT------HHHHHHHHHHTTEEEEEEEEEE--TT-TTEEEEEEEEEEPPTTS---EEEEEEEEE--

pLDDT: mean 87.7, std 9.94, range [55.03, 98.25]

Foldseek 3Di:
DLQVLLQQQAVVVQCVQPNPDFQDFDAAPSGHGEHFHPPDDCPQPPSVLQVQLSSLQCVVCVVQVHQGLQVAPQFPDPSHHKHKYWQFDDPPAPVCVVVVCVSSVQNVQDDPPKDKAWFDADPVQRHGPVNPDDDDPSSVSNSVSCVQFDSWTKIKIARTPPARQKIKIWIKGWHQTPVRGTTMMTIITIGGHD